Protein AF-A0A416XGL2-F1 (afdb_monomer_lite)

Structure (mmCIF, N/CA/C/O backbone):
data_AF-A0A416XGL2-F1
#
_entry.id   AF-A0A416XGL2-F1
#
loop_
_atom_site.group_PDB
_atom_site.id
_atom_site.type_symbol
_atom_site.label_atom_id
_atom_site.label_alt_id
_atom_site.label_comp_id
_atom_site.label_asym_id
_atom_site.label_entity_id
_atom_site.label_seq_id
_atom_site.pdbx_PDB_ins_code
_atom_site.Cartn_x
_atom_site.Cartn_y
_atom_site.Cartn_z
_atom_site.occupancy
_atom_site.B_iso_or_equiv
_atom_site.auth_seq_id
_atom_site.auth_comp_id
_atom_site.auth_asym_id
_atom_site.auth_atom_id
_atom_site.pdbx_PDB_model_num
ATOM 1 N N . LEU A 1 1 ? -45.096 -33.708 30.175 1.00 44.81 1 LEU A N 1
ATOM 2 C CA . LEU A 1 1 ? -43.712 -34.114 30.503 1.00 44.81 1 LEU A CA 1
ATOM 3 C C . LEU A 1 1 ? -43.032 -32.907 31.126 1.00 44.81 1 LEU A C 1
ATOM 5 O O . LEU A 1 1 ? -42.681 -31.980 30.411 1.00 44.81 1 LEU A O 1
ATOM 9 N N . ARG A 1 2 ? -43.028 -32.848 32.461 1.00 34.88 2 ARG A N 1
ATOM 10 C CA . ARG A 1 2 ? -42.382 -31.783 33.235 1.00 34.88 2 ARG A CA 1
ATOM 11 C C . ARG A 1 2 ? -40.945 -32.229 33.478 1.00 34.88 2 ARG A C 1
ATOM 13 O O . ARG A 1 2 ? -40.750 -33.338 33.965 1.00 34.88 2 ARG A O 1
ATOM 20 N N . PHE A 1 3 ? -39.982 -31.405 33.095 1.00 44.97 3 PHE A N 1
ATOM 21 C CA . PHE A 1 3 ? -38.580 -31.627 33.415 1.00 44.97 3 PHE A CA 1
ATOM 22 C C . PHE A 1 3 ? -38.264 -30.782 34.645 1.00 44.97 3 PHE A C 1
ATOM 24 O O . PHE A 1 3 ? -38.419 -29.564 34.617 1.00 44.97 3 PHE A O 1
ATOM 31 N N . GLU A 1 4 ? -37.926 -31.457 35.740 1.00 47.78 4 GLU A N 1
ATOM 32 C CA . GLU A 1 4 ? -37.431 -30.840 36.964 1.00 47.78 4 GLU A CA 1
ATOM 33 C C . GLU A 1 4 ? -36.019 -30.309 36.706 1.00 47.78 4 GLU A C 1
ATOM 35 O O . GLU A 1 4 ? -35.101 -31.054 36.355 1.00 47.78 4 GLU A O 1
ATOM 40 N N . GLU A 1 5 ? -35.866 -28.999 36.854 1.00 49.22 5 GLU A N 1
ATOM 41 C CA . GLU A 1 5 ? -34.587 -28.307 36.881 1.00 49.22 5 GLU A CA 1
ATOM 42 C C . GLU A 1 5 ? -33.891 -28.656 38.201 1.00 49.22 5 GLU A C 1
ATOM 44 O O . GLU A 1 5 ? -34.216 -28.140 39.268 1.00 49.22 5 GLU A O 1
ATOM 49 N N . GLN A 1 6 ? -32.971 -29.619 38.147 1.00 44.88 6 GLN A N 1
ATOM 50 C CA . GLN A 1 6 ? -32.137 -29.983 39.287 1.00 44.88 6 GLN A CA 1
ATOM 51 C C . GLN A 1 6 ? -30.875 -29.109 39.280 1.00 44.88 6 GLN A C 1
ATOM 53 O O . GLN A 1 6 ? -29.836 -29.482 38.724 1.00 44.88 6 GLN A O 1
ATOM 58 N N . GLU A 1 7 ? -30.965 -27.935 39.908 1.00 42.59 7 GLU A N 1
ATOM 59 C CA . GLU A 1 7 ? -29.794 -27.162 40.326 1.00 42.59 7 GLU A CA 1
ATOM 60 C C . GLU A 1 7 ? -28.939 -28.016 41.274 1.00 42.59 7 GLU A C 1
ATOM 62 O O . GLU A 1 7 ? -29.367 -28.416 42.360 1.00 42.59 7 GLU A O 1
ATOM 67 N N . LYS A 1 8 ? -27.706 -28.324 40.862 1.00 45.31 8 LYS A N 1
ATOM 68 C CA . LYS A 1 8 ? -26.723 -28.970 41.738 1.00 45.31 8 LYS A CA 1
ATOM 69 C C . LYS A 1 8 ? -25.993 -27.899 42.557 1.00 45.31 8 LYS A C 1
ATOM 71 O O . LYS A 1 8 ? -25.493 -26.939 41.970 1.00 45.31 8 LYS A O 1
ATOM 76 N N . PRO A 1 9 ? -25.883 -28.062 43.887 1.00 46.00 9 PRO A N 1
ATOM 77 C CA . PRO A 1 9 ? -25.359 -27.028 44.770 1.00 46.00 9 PRO A CA 1
ATOM 78 C C . PRO A 1 9 ? -23.865 -26.769 44.548 1.00 46.00 9 PRO A C 1
ATOM 80 O O . PRO A 1 9 ? -23.067 -27.691 44.367 1.00 46.00 9 PRO A O 1
ATOM 83 N N . ILE A 1 10 ? -23.494 -25.489 44.630 1.00 46.91 10 ILE A N 1
ATOM 84 C CA . ILE A 1 10 ? -22.117 -24.986 44.662 1.00 46.91 10 ILE A CA 1
ATOM 85 C C . ILE A 1 10 ? -21.430 -25.530 45.927 1.00 46.91 10 ILE A C 1
ATOM 87 O O . ILE A 1 10 ? -21.824 -25.150 47.033 1.00 46.91 10 ILE A O 1
ATOM 91 N N . PRO A 1 11 ? -20.373 -26.360 45.830 1.00 42.41 11 PRO A N 1
ATOM 92 C CA . PRO A 1 11 ? -19.602 -26.725 47.001 1.00 42.41 11 PRO A CA 1
ATOM 93 C C . PRO A 1 11 ? -18.621 -25.591 47.309 1.00 42.41 11 PRO A C 1
ATOM 95 O O . PRO A 1 11 ? -17.520 -25.507 46.761 1.00 42.41 11 PRO A O 1
ATOM 98 N N . GLY A 1 12 ? -19.042 -24.705 48.211 1.00 39.06 12 GLY A N 1
ATOM 99 C CA . GLY A 1 12 ? -18.156 -23.796 48.921 1.00 39.06 12 GLY A CA 1
ATOM 100 C C . GLY A 1 12 ? -17.144 -24.593 49.742 1.00 39.06 12 GLY A C 1
ATOM 101 O O . GLY A 1 12 ? -17.486 -25.263 50.710 1.00 39.06 12 GLY A O 1
ATOM 102 N N . GLY A 1 13 ? -15.878 -24.516 49.351 1.00 36.59 13 GLY A N 1
ATOM 103 C CA . GLY A 1 13 ? -14.772 -25.098 50.094 1.00 36.59 13 GLY A CA 1
ATOM 104 C C . GLY A 1 13 ? -13.463 -24.573 49.538 1.00 36.59 13 GLY A C 1
ATOM 105 O O . GLY A 1 13 ? -12.976 -25.065 48.523 1.00 36.59 13 GLY A O 1
ATOM 106 N N . LYS A 1 14 ? -12.899 -23.551 50.192 1.00 46.19 14 LYS A N 1
ATOM 107 C CA . LYS A 1 14 ? -11.542 -23.052 49.939 1.00 46.19 14 LYS A CA 1
ATOM 108 C C . LYS A 1 14 ? -10.565 -24.227 50.056 1.00 46.19 14 LYS A C 1
ATOM 110 O O . LYS A 1 14 ? -10.165 -24.591 51.158 1.00 46.19 14 LYS A O 1
ATOM 115 N N . LYS A 1 15 ? -10.184 -24.840 48.932 1.00 41.03 15 LYS A N 1
ATOM 116 C CA . LYS A 1 15 ? -9.112 -25.836 48.912 1.00 41.03 15 LYS A CA 1
ATOM 117 C C . LYS A 1 15 ? -7.787 -25.093 48.973 1.00 41.03 15 LYS A C 1
ATOM 119 O O . LYS A 1 15 ? -7.372 -24.447 48.013 1.00 41.03 15 LYS A O 1
ATOM 124 N N . GLY A 1 16 ? -7.183 -25.149 50.158 1.00 40.75 16 GLY A N 1
ATOM 125 C CA . GLY A 1 16 ? -5.837 -24.674 50.424 1.00 40.75 16 GLY A CA 1
ATOM 126 C C . GLY A 1 16 ? -4.852 -25.229 49.400 1.00 40.75 16 GLY A C 1
ATOM 127 O O . GLY A 1 16 ? -4.886 -26.399 49.027 1.00 40.75 16 GLY A O 1
ATOM 128 N N . ASN A 1 17 ? -4.010 -24.326 48.924 1.00 43.91 17 ASN A N 1
ATOM 129 C CA . ASN A 1 17 ? -2.916 -24.546 47.996 1.00 43.91 17 ASN A CA 1
ATOM 130 C C . ASN A 1 17 ? -2.029 -25.729 48.462 1.00 43.91 17 ASN A C 1
ATOM 132 O O . ASN A 1 17 ? -1.489 -25.647 49.565 1.00 43.91 17 ASN A O 1
ATOM 136 N N . PRO A 1 18 ? -1.776 -26.782 47.658 1.00 49.12 18 PRO A N 1
ATOM 137 C CA . PRO A 1 18 ? -0.913 -27.908 48.052 1.00 49.12 18 PRO A CA 1
ATOM 138 C C . PRO A 1 18 ? 0.589 -27.551 48.048 1.00 49.12 18 PRO A C 1
ATOM 140 O O . PRO A 1 18 ? 1.450 -28.417 47.968 1.00 49.12 18 PRO A O 1
ATOM 143 N N . LEU A 1 19 ? 0.911 -26.258 48.111 1.00 49.28 19 LEU A N 1
ATOM 144 C CA . LEU A 1 19 ? 2.264 -25.704 48.099 1.00 49.28 19 LEU A CA 1
ATOM 145 C C . LEU A 1 19 ? 2.610 -24.954 49.391 1.00 49.28 19 LEU A C 1
ATOM 147 O O . LEU A 1 19 ? 3.699 -24.394 49.502 1.00 49.28 19 LEU A O 1
ATOM 151 N N . SER A 1 20 ? 1.725 -24.949 50.391 1.00 48.34 20 SER A N 1
ATOM 152 C CA . SER A 1 20 ? 2.055 -24.422 51.714 1.00 48.34 20 SER A CA 1
ATOM 153 C C . SER A 1 20 ? 2.563 -25.533 52.636 1.00 48.34 20 SER A C 1
ATOM 155 O O . SER A 1 20 ? 1.793 -26.089 53.415 1.00 48.34 20 SER A O 1
ATOM 157 N N . ARG A 1 21 ? 3.893 -25.708 52.582 1.00 42.53 21 ARG A N 1
ATOM 158 C CA . ARG A 1 21 ? 4.823 -26.312 53.565 1.00 42.53 21 ARG A CA 1
ATOM 159 C C . ARG A 1 21 ? 5.258 -27.771 53.308 1.00 42.53 21 ARG A C 1
ATOM 161 O O . ARG A 1 21 ? 4.400 -28.585 52.995 1.00 42.53 21 ARG A O 1
ATOM 168 N N . PRO A 1 22 ? 6.551 -28.121 53.512 1.00 44.06 22 PRO A N 1
ATOM 169 C CA . PRO A 1 22 ? 7.674 -27.293 53.963 1.00 44.06 22 PRO A CA 1
ATOM 170 C C . PRO A 1 22 ? 8.774 -27.135 52.890 1.00 44.06 22 PRO A C 1
ATOM 172 O O . PRO A 1 22 ? 9.274 -28.099 52.323 1.00 44.06 22 PRO A O 1
ATOM 175 N N . ALA A 1 23 ? 9.243 -25.903 52.680 1.00 42.50 23 ALA A N 1
ATOM 176 C CA . ALA A 1 23 ? 10.541 -25.628 52.057 1.00 42.50 23 ALA A CA 1
ATOM 177 C C . ALA A 1 23 ? 11.681 -25.906 53.063 1.00 42.50 23 ALA A C 1
ATOM 179 O O . ALA A 1 23 ? 12.508 -25.041 53.331 1.00 42.50 23 ALA A O 1
ATOM 180 N N . GLN A 1 24 ? 11.665 -27.089 53.685 1.00 43.81 24 GLN A N 1
ATOM 181 C CA . GLN A 1 24 ? 12.541 -27.451 54.806 1.00 43.81 24 GLN A CA 1
ATOM 182 C C . GLN A 1 24 ? 13.276 -28.782 54.574 1.00 43.81 24 GLN A C 1
ATOM 184 O O . GLN A 1 24 ? 13.785 -29.371 55.516 1.00 43.81 24 GLN A O 1
ATOM 189 N N . GLU A 1 25 ? 13.384 -29.226 53.316 1.00 44.56 25 GLU A N 1
ATOM 190 C CA . GLU A 1 25 ? 14.147 -30.432 52.938 1.00 44.56 25 GLU A CA 1
ATOM 191 C C . GLU A 1 25 ? 15.261 -30.196 51.905 1.00 44.56 25 GLU A C 1
ATOM 193 O O . GLU A 1 25 ? 15.991 -31.117 51.563 1.00 44.56 25 GLU A O 1
ATOM 198 N N . ALA A 1 26 ? 15.501 -28.956 51.470 1.00 43.38 26 ALA A N 1
ATOM 199 C CA . ALA A 1 26 ? 16.679 -28.622 50.655 1.00 43.38 26 ALA A CA 1
ATOM 200 C C . ALA A 1 26 ? 17.877 -28.145 51.506 1.00 43.38 26 ALA A C 1
ATOM 202 O O . ALA A 1 26 ? 18.730 -27.405 51.028 1.00 43.38 26 ALA A O 1
ATOM 203 N N . GLY A 1 27 ? 17.918 -28.540 52.784 1.00 40.38 27 GLY A N 1
ATOM 204 C CA . GLY A 1 27 ? 19.004 -28.253 53.731 1.00 40.38 27 GLY A CA 1
ATOM 205 C C . GLY A 1 27 ? 20.025 -29.386 53.876 1.00 40.38 27 GLY A C 1
ATOM 206 O O . GLY A 1 27 ? 20.854 -29.347 54.778 1.00 40.38 27 GLY A O 1
ATOM 207 N N . ILE A 1 28 ? 19.970 -30.409 53.019 1.00 41.78 28 ILE A N 1
ATOM 208 C CA . ILE A 1 28 ? 20.845 -31.582 53.088 1.00 41.78 28 ILE A CA 1
ATOM 209 C C . ILE A 1 28 ? 21.693 -31.621 51.818 1.00 41.78 28 ILE A C 1
ATOM 211 O O . ILE A 1 28 ? 21.319 -32.323 50.891 1.00 41.78 28 ILE A O 1
ATOM 215 N N . PHE A 1 29 ? 22.784 -30.842 51.742 1.00 43.28 29 PHE A N 1
ATOM 216 C CA . PHE A 1 29 ? 24.030 -31.292 51.077 1.00 43.28 29 PHE A CA 1
ATOM 217 C C . PHE A 1 29 ? 25.245 -30.345 51.152 1.00 43.28 29 PHE A C 1
ATOM 219 O O . PHE A 1 29 ? 26.138 -30.450 50.316 1.00 43.28 29 PHE A O 1
ATOM 226 N N . VAL A 1 30 ? 25.362 -29.432 52.122 1.00 44.50 30 VAL A N 1
ATOM 227 C CA . VAL A 1 30 ? 26.622 -28.668 52.251 1.00 44.50 30 VAL A CA 1
ATOM 228 C C . VAL A 1 30 ? 27.068 -28.577 53.702 1.00 44.50 30 VAL A C 1
ATOM 230 O O . VAL A 1 30 ? 27.157 -27.514 54.299 1.00 44.50 30 VAL A O 1
ATOM 233 N N . HIS A 1 31 ? 27.390 -29.735 54.270 1.00 42.47 31 HIS A N 1
ATOM 234 C CA . HIS A 1 31 ? 28.392 -29.805 55.322 1.00 42.47 31 HIS A CA 1
ATOM 235 C C . HIS A 1 31 ? 29.532 -30.683 54.819 1.00 42.47 31 HIS A C 1
ATOM 237 O O . HIS A 1 31 ? 29.407 -31.901 54.785 1.00 42.47 31 HIS A O 1
ATOM 243 N N . ASN A 1 32 ? 30.656 -30.063 54.461 1.00 41.03 32 ASN A N 1
ATOM 244 C CA . ASN A 1 32 ? 31.950 -30.700 54.663 1.00 41.03 32 ASN A CA 1
ATOM 245 C C . ASN A 1 32 ? 33.009 -29.657 55.036 1.00 41.03 32 ASN A C 1
ATOM 247 O O . ASN A 1 32 ? 33.542 -28.936 54.206 1.00 41.03 32 ASN A O 1
ATOM 251 N N . LYS A 1 33 ? 33.164 -29.576 56.359 1.00 42.66 33 LYS A N 1
ATOM 252 C CA . LYS A 1 33 ? 34.327 -29.304 57.211 1.00 42.66 33 LYS A CA 1
ATOM 253 C C . LYS A 1 33 ? 35.540 -28.505 56.700 1.00 42.66 33 LYS A C 1
ATOM 255 O O . LYS A 1 33 ? 36.092 -28.700 55.628 1.00 42.66 33 LYS A O 1
ATOM 260 N N . ILE A 1 34 ? 35.984 -27.690 57.651 1.00 44.50 34 ILE A N 1
ATOM 261 C CA . ILE A 1 34 ? 37.114 -26.767 57.716 1.00 44.50 34 ILE A CA 1
ATOM 262 C C . ILE A 1 34 ? 38.455 -27.517 57.909 1.00 44.50 34 ILE A C 1
ATOM 264 O O . ILE A 1 34 ? 38.510 -28.490 58.659 1.00 44.50 34 ILE A O 1
ATOM 268 N N . HIS A 1 35 ? 39.515 -26.927 57.336 1.00 43.16 35 HIS A N 1
ATOM 269 C CA . HIS A 1 35 ? 40.917 -26.847 57.802 1.00 43.16 35 HIS A CA 1
ATOM 270 C C . HIS A 1 35 ? 41.954 -27.897 57.350 1.00 43.16 35 HIS A C 1
ATOM 272 O O . HIS A 1 35 ? 42.015 -28.987 57.905 1.00 43.16 35 HIS A O 1
ATOM 278 N N . SER A 1 36 ? 42.906 -27.467 56.504 1.00 38.00 36 SER A N 1
ATOM 279 C CA . SER A 1 36 ? 44.347 -27.511 56.835 1.00 38.00 36 SER A CA 1
ATOM 280 C C . SER A 1 36 ? 45.218 -26.706 55.847 1.00 38.00 36 SER A C 1
ATOM 282 O O . SER A 1 36 ? 45.451 -27.143 54.728 1.00 38.00 36 SER A O 1
ATOM 284 N N . VAL A 1 37 ? 45.661 -25.534 56.320 1.00 45.19 37 VAL A N 1
ATOM 285 C CA . VAL A 1 37 ? 47.008 -24.918 56.245 1.00 45.19 37 VAL A CA 1
ATOM 286 C C . VAL A 1 37 ? 47.765 -24.837 54.896 1.00 45.19 37 VAL A C 1
ATOM 288 O O . VAL A 1 37 ? 48.116 -25.839 54.289 1.00 45.19 37 VAL A O 1
ATOM 291 N N . GLU A 1 38 ? 48.102 -23.585 54.546 1.00 48.50 38 GLU A N 1
ATOM 292 C CA . GLU A 1 38 ? 49.207 -23.102 53.689 1.00 48.50 38 GLU A CA 1
ATOM 293 C C . GLU A 1 38 ? 49.318 -23.597 52.236 1.00 48.50 38 GLU A C 1
ATOM 295 O O . GLU A 1 38 ? 50.062 -24.522 51.917 1.00 48.50 38 GLU A O 1
ATOM 300 N N . LYS A 1 39 ? 48.706 -22.834 51.318 1.00 41.00 39 LYS A N 1
ATOM 301 C CA . LYS A 1 39 ? 49.415 -22.040 50.289 1.00 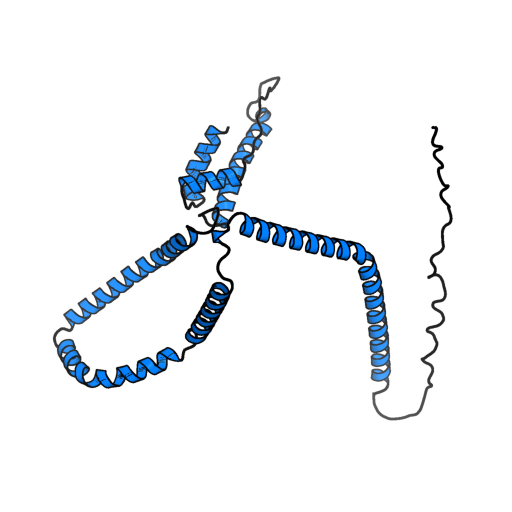41.00 39 LYS A CA 1
ATOM 302 C C . LYS A 1 39 ? 48.420 -21.266 49.413 1.00 41.00 39 LYS A C 1
ATOM 304 O O . LYS A 1 39 ? 47.455 -21.830 48.915 1.00 41.00 39 LYS A O 1
ATOM 309 N N . ASP A 1 40 ? 48.690 -19.970 49.280 1.00 45.34 40 ASP A N 1
ATOM 310 C CA . ASP A 1 40 ? 48.235 -19.008 48.269 1.00 45.34 40 ASP A CA 1
ATOM 311 C C . ASP A 1 40 ? 46.783 -19.064 47.742 1.00 45.34 40 ASP A C 1
ATOM 313 O O . ASP A 1 40 ? 46.385 -19.889 46.923 1.00 45.34 40 ASP A O 1
ATOM 317 N N . ASN A 1 41 ? 46.017 -18.059 48.179 1.00 53.38 41 ASN A N 1
ATOM 318 C CA . ASN A 1 41 ? 45.017 -17.290 47.423 1.00 53.38 41 ASN A CA 1
ATOM 319 C C . ASN A 1 41 ? 44.017 -18.036 46.506 1.00 53.38 41 ASN A C 1
ATOM 321 O O . ASN A 1 41 ? 43.629 -17.520 45.464 1.00 53.38 41 ASN A O 1
ATOM 325 N N . SER A 1 42 ? 43.561 -19.231 46.890 1.00 54.72 42 SER A N 1
ATOM 326 C CA . SER A 1 42 ? 42.549 -20.004 46.138 1.00 54.72 42 SER A CA 1
ATOM 327 C C . SER A 1 42 ? 41.240 -20.245 46.910 1.00 54.72 42 SER A C 1
ATOM 329 O O . SER A 1 42 ? 40.215 -20.578 46.314 1.00 54.72 42 SER A O 1
ATOM 331 N N . GLY A 1 43 ? 41.222 -20.009 48.229 1.00 50.19 43 GLY A N 1
ATOM 332 C CA . GLY A 1 43 ? 40.033 -20.191 49.077 1.00 50.19 43 GLY A CA 1
ATOM 333 C C . GLY A 1 43 ? 38.949 -19.118 48.902 1.00 50.19 43 GLY A C 1
ATOM 334 O O . GLY A 1 43 ? 37.764 -19.422 49.017 1.00 50.19 43 GLY A O 1
ATOM 335 N N . VAL A 1 44 ? 39.332 -17.881 48.567 1.00 51.19 44 VAL A N 1
ATOM 336 C CA . VAL A 1 44 ? 38.381 -16.767 48.375 1.00 51.19 44 VAL A CA 1
ATOM 337 C C . VAL A 1 44 ? 37.689 -16.848 47.006 1.00 51.19 44 VAL A C 1
ATOM 339 O O . VAL A 1 44 ? 36.498 -16.564 46.901 1.00 51.19 44 VAL A O 1
ATOM 342 N N . GLU A 1 45 ? 38.371 -17.359 45.975 1.00 51.31 45 GLU A N 1
ATOM 343 C CA . GLU A 1 45 ? 37.740 -17.660 44.680 1.00 51.31 45 GLU A CA 1
ATOM 344 C C . GLU A 1 45 ? 36.818 -18.892 44.731 1.00 51.31 45 GLU A C 1
ATOM 346 O O . GLU A 1 45 ? 35.820 -18.945 44.008 1.00 51.31 45 GLU A O 1
ATOM 351 N N . GLY A 1 46 ? 37.116 -19.880 45.587 1.00 54.19 46 GLY A N 1
ATOM 352 C CA . GLY A 1 46 ? 36.299 -21.089 45.748 1.00 54.19 46 GLY A CA 1
ATOM 353 C C . GLY A 1 46 ? 34.931 -20.827 46.391 1.00 54.19 46 GLY A C 1
ATOM 354 O O . GLY A 1 46 ? 33.924 -21.402 45.964 1.00 54.19 46 GLY A O 1
ATOM 355 N N . ALA A 1 47 ? 34.867 -19.915 47.366 1.00 57.31 47 ALA A N 1
ATOM 356 C CA . ALA A 1 47 ? 33.610 -19.482 47.979 1.00 57.31 47 ALA A CA 1
ATOM 357 C C . ALA A 1 47 ? 32.739 -18.682 46.989 1.00 57.31 47 ALA A C 1
ATOM 359 O O . ALA A 1 47 ? 31.557 -18.972 46.827 1.00 57.31 47 ALA A O 1
ATOM 360 N N . HIS A 1 48 ? 33.338 -17.760 46.228 1.00 54.16 48 HIS A N 1
ATOM 361 C CA . HIS A 1 48 ? 32.608 -16.959 45.238 1.00 54.16 48 HIS A CA 1
ATOM 362 C C . HIS A 1 48 ? 32.078 -17.792 44.056 1.00 54.16 48 HIS A C 1
ATOM 364 O O . HIS A 1 48 ? 30.937 -17.615 43.633 1.00 54.16 48 HIS A O 1
ATOM 370 N N . LYS A 1 49 ? 32.864 -18.746 43.530 1.00 60.28 49 LYS A N 1
ATOM 371 C CA . LYS A 1 49 ? 32.406 -19.633 42.440 1.00 60.28 49 LYS A CA 1
ATOM 372 C C . LYS A 1 49 ? 31.292 -20.581 42.874 1.00 60.28 49 LYS A C 1
ATOM 374 O O . LYS A 1 49 ? 30.427 -20.905 42.060 1.00 60.28 49 LYS A O 1
ATOM 379 N N . SER A 1 50 ? 31.309 -21.046 44.124 1.00 59.12 50 SER A N 1
ATOM 380 C CA . SER A 1 50 ? 30.257 -21.927 44.642 1.00 59.12 50 SER A CA 1
ATOM 381 C C . SER A 1 50 ? 28.950 -21.171 44.896 1.00 59.12 50 SER A C 1
ATOM 383 O O . SER A 1 50 ? 27.891 -21.684 44.531 1.00 59.12 50 SER A O 1
ATOM 385 N N . GLU A 1 51 ? 29.009 -19.927 45.380 1.00 60.56 51 GLU A N 1
ATOM 386 C CA . GLU A 1 51 ? 27.837 -19.042 45.443 1.00 60.56 51 GLU A CA 1
ATOM 387 C C . GLU A 1 51 ? 27.286 -18.692 44.055 1.00 60.56 51 GLU A C 1
ATOM 389 O O . GLU A 1 51 ? 26.082 -18.815 43.827 1.00 60.56 51 GLU A O 1
ATOM 394 N N . GLU A 1 52 ? 28.140 -18.330 43.090 1.00 64.25 52 GLU A N 1
ATOM 395 C CA . GLU A 1 52 ? 27.686 -17.975 41.737 1.00 64.25 52 GLU A CA 1
ATOM 396 C C . GLU A 1 52 ? 27.033 -19.170 41.019 1.00 64.25 52 GLU A C 1
ATOM 398 O O . GLU A 1 52 ? 26.027 -19.017 40.316 1.00 64.25 52 GLU A O 1
ATOM 403 N N . LEU A 1 53 ? 27.561 -20.385 41.211 1.00 67.62 53 LEU A N 1
ATOM 404 C CA . LEU A 1 53 ? 26.970 -21.610 40.665 1.00 67.62 53 LEU A CA 1
ATOM 405 C C . LEU A 1 53 ? 25.644 -21.968 41.341 1.00 67.62 53 LEU A C 1
ATOM 407 O O . LEU A 1 53 ? 24.702 -22.353 40.643 1.00 67.62 53 LEU A O 1
ATOM 411 N N . ALA A 1 54 ? 25.539 -21.804 42.661 1.00 72.12 54 ALA A N 1
ATOM 412 C CA . ALA A 1 54 ? 24.289 -22.016 43.386 1.00 72.12 54 ALA A CA 1
ATOM 413 C C . ALA A 1 54 ? 23.214 -21.012 42.938 1.00 72.12 54 ALA A C 1
ATOM 415 O O . ALA A 1 54 ? 22.076 -21.395 42.653 1.00 72.12 54 ALA A O 1
ATOM 416 N N . GLU A 1 55 ? 23.585 -19.741 42.774 1.00 69.56 55 GLU A N 1
ATOM 417 C CA . GLU A 1 55 ? 22.671 -18.694 42.333 1.00 69.56 55 GLU A CA 1
ATOM 418 C C . GLU A 1 55 ? 22.247 -18.885 40.866 1.00 69.56 55 GLU A C 1
ATOM 420 O O . GLU A 1 55 ? 21.060 -18.775 40.537 1.00 69.56 55 GLU A O 1
ATOM 425 N N . ARG A 1 56 ? 23.177 -19.252 39.970 1.00 70.81 56 ARG A N 1
ATOM 426 C CA . ARG A 1 56 ? 22.853 -19.615 38.578 1.00 70.81 56 ARG A CA 1
ATOM 427 C C . ARG A 1 56 ? 21.959 -20.847 38.507 1.00 70.81 56 ARG A C 1
ATOM 429 O O . ARG A 1 56 ? 21.000 -20.838 37.731 1.00 70.81 56 ARG A O 1
ATOM 436 N N . GLY A 1 57 ? 22.225 -21.869 39.319 1.00 74.75 57 GLY A N 1
ATOM 437 C CA . GLY A 1 57 ? 21.406 -23.076 39.418 1.00 74.75 57 GLY A CA 1
ATOM 438 C C . GLY A 1 57 ? 19.980 -22.764 39.874 1.00 74.75 57 GLY A C 1
ATOM 439 O O . GLY A 1 57 ? 19.014 -23.164 39.218 1.00 74.75 57 GLY A O 1
ATOM 440 N N . ALA A 1 58 ? 19.836 -21.957 40.926 1.00 75.69 58 ALA A N 1
ATOM 441 C CA . ALA A 1 58 ? 18.542 -21.534 41.455 1.00 75.69 58 ALA A CA 1
ATOM 442 C C . ALA A 1 58 ? 17.765 -20.648 40.465 1.00 75.69 58 ALA A C 1
ATOM 444 O O . ALA A 1 58 ? 16.588 -20.903 40.187 1.00 75.69 58 ALA A O 1
ATOM 445 N N . LYS A 1 59 ? 18.420 -19.648 39.852 1.00 74.00 59 LYS A N 1
ATOM 446 C CA . LYS A 1 59 ? 17.811 -18.785 38.821 1.00 74.00 59 LYS A CA 1
ATOM 447 C C . LYS A 1 59 ? 17.383 -19.592 37.594 1.00 74.00 59 LYS A C 1
ATOM 449 O O . LYS A 1 59 ? 16.310 -19.341 37.040 1.00 74.00 59 LYS A O 1
ATOM 454 N N . TYR A 1 60 ? 18.183 -20.568 37.165 1.00 77.88 60 TYR A N 1
ATOM 455 C CA . TYR A 1 60 ? 17.841 -21.450 36.049 1.00 77.88 60 TYR A CA 1
ATOM 456 C C . TYR A 1 60 ? 16.649 -22.357 36.383 1.00 77.88 60 TYR A C 1
ATOM 458 O O . TYR A 1 60 ? 15.704 -22.437 35.591 1.00 77.88 60 TYR A O 1
ATOM 466 N N . GLY A 1 61 ? 16.639 -22.960 37.575 1.00 79.69 61 GLY A N 1
ATOM 467 C CA . GLY A 1 61 ? 15.524 -23.768 38.072 1.00 79.69 61 GLY A CA 1
ATOM 468 C C . GLY A 1 61 ? 14.216 -22.976 38.128 1.00 79.69 61 GLY A C 1
ATOM 469 O O . GLY A 1 61 ? 13.212 -23.391 37.545 1.00 79.69 61 GLY A O 1
ATOM 470 N N . ALA A 1 62 ? 14.244 -21.776 38.713 1.00 79.88 62 ALA A N 1
ATOM 471 C CA . ALA A 1 62 ? 13.085 -20.886 38.785 1.00 79.88 62 ALA A CA 1
ATOM 472 C C . ALA A 1 62 ? 12.575 -20.465 37.392 1.00 79.88 62 ALA A C 1
ATOM 474 O O . ALA A 1 62 ? 11.365 -20.454 37.139 1.00 79.88 62 ALA A O 1
ATOM 475 N N . ARG A 1 63 ? 13.484 -20.167 36.449 1.00 81.56 63 ARG A N 1
ATOM 476 C CA . ARG A 1 63 ? 13.127 -19.851 35.053 1.00 81.56 63 ARG A CA 1
ATOM 477 C C . ARG A 1 63 ? 12.455 -21.035 34.358 1.00 81.56 63 ARG A C 1
ATOM 479 O O . ARG A 1 63 ? 11.430 -20.835 33.706 1.00 81.56 63 ARG A O 1
ATOM 486 N N . LYS A 1 64 ? 12.978 -22.255 34.519 1.00 82.62 64 LYS A N 1
ATOM 487 C CA . LYS A 1 64 ? 12.395 -23.473 33.929 1.00 82.62 64 LYS A CA 1
ATOM 488 C C . LYS A 1 64 ? 11.020 -23.797 34.504 1.00 82.62 64 LYS A C 1
ATOM 490 O O . LYS A 1 64 ? 10.114 -24.108 33.734 1.00 82.62 64 LYS A O 1
ATOM 495 N N . LEU A 1 65 ? 10.826 -23.630 35.811 1.00 79.00 65 LEU A N 1
ATOM 496 C CA . LEU A 1 65 ? 9.525 -23.837 36.455 1.00 79.00 65 LEU A CA 1
ATOM 497 C C . LEU A 1 65 ? 8.481 -22.825 35.957 1.00 79.00 65 LEU A C 1
ATOM 499 O O . LEU A 1 65 ? 7.381 -23.203 35.551 1.00 79.00 65 LEU A O 1
ATOM 503 N N . LYS A 1 66 ? 8.847 -21.537 35.890 1.00 78.94 66 LYS A N 1
ATOM 504 C CA . LYS A 1 66 ? 7.971 -20.474 35.366 1.00 78.94 66 LYS A CA 1
ATOM 505 C C . LYS A 1 66 ? 7.655 -20.677 33.881 1.00 78.94 66 LYS A C 1
ATOM 507 O O . LYS A 1 66 ? 6.531 -20.414 33.451 1.00 78.94 66 LYS A O 1
ATOM 512 N N . GLN A 1 67 ? 8.617 -21.174 33.101 1.00 80.81 67 GLN A N 1
ATOM 513 C CA . GLN A 1 67 ? 8.425 -21.532 31.695 1.00 80.81 67 GLN A CA 1
ATOM 514 C C . GLN A 1 67 ? 7.494 -22.744 31.534 1.00 80.81 67 GLN A C 1
ATOM 516 O O . GLN A 1 67 ? 6.635 -22.714 30.657 1.00 80.81 67 GLN A O 1
ATOM 521 N N . GLY A 1 68 ? 7.609 -23.765 32.390 1.00 80.81 68 GLY A N 1
ATOM 522 C CA . GLY A 1 68 ? 6.705 -24.920 32.426 1.00 80.81 68 GLY A CA 1
ATOM 523 C C . GLY A 1 68 ? 5.270 -24.543 32.806 1.00 80.81 68 GLY A C 1
ATOM 524 O O . GLY A 1 68 ? 4.316 -24.964 32.158 1.00 80.81 68 GLY A O 1
ATOM 525 N N . TYR A 1 69 ? 5.101 -23.662 33.794 1.00 78.06 69 TYR A N 1
ATOM 526 C CA . TYR A 1 69 ? 3.782 -23.152 34.177 1.00 78.06 69 TYR A CA 1
ATOM 527 C C . TYR A 1 69 ? 3.141 -22.307 33.062 1.00 78.06 69 TYR A C 1
ATOM 529 O O . TYR A 1 69 ? 1.972 -22.494 32.718 1.00 78.06 69 TYR A O 1
ATOM 537 N N . ARG A 1 70 ? 3.917 -21.410 32.435 1.00 80.19 70 ARG A N 1
ATOM 538 C CA . ARG A 1 70 ? 3.457 -20.619 31.280 1.00 80.19 70 ARG A CA 1
ATOM 539 C C . ARG A 1 70 ? 3.136 -21.496 30.072 1.00 80.19 70 ARG A C 1
ATOM 541 O O . ARG A 1 70 ? 2.130 -21.261 29.413 1.00 80.19 70 ARG A O 1
ATOM 548 N N . SER A 1 71 ? 3.948 -22.514 29.786 1.00 74.62 71 SER A N 1
ATOM 549 C CA . SER A 1 71 ? 3.692 -23.422 28.665 1.00 74.62 71 SER A CA 1
ATOM 550 C C . SER A 1 71 ? 2.420 -24.240 28.881 1.00 74.62 71 SER A C 1
ATOM 552 O O . SER A 1 71 ? 1.687 -24.453 27.919 1.00 74.62 71 SER A O 1
ATOM 554 N N . HIS A 1 72 ? 2.110 -24.615 30.128 1.00 76.12 72 HIS A N 1
ATOM 555 C CA . HIS A 1 72 ? 0.861 -25.290 30.472 1.00 76.12 72 HIS A CA 1
ATOM 556 C C . HIS A 1 72 ? -0.363 -24.384 30.291 1.00 76.12 72 HIS A C 1
ATOM 558 O O . HIS A 1 72 ? -1.368 -24.830 29.742 1.00 76.12 72 HIS A O 1
ATOM 564 N N . LYS A 1 73 ? -0.279 -23.107 30.692 1.00 78.69 73 LYS A N 1
ATOM 565 C CA . LYS A 1 73 ? -1.359 -22.126 30.468 1.00 78.69 73 LYS A CA 1
ATOM 566 C C . LYS A 1 73 ? -1.614 -21.830 28.990 1.00 78.69 73 LYS A C 1
ATOM 568 O O . LYS A 1 73 ? -2.739 -21.529 28.617 1.00 78.69 73 LYS A O 1
ATOM 573 N N . LEU A 1 74 ? -0.584 -21.929 28.151 1.00 81.75 74 LEU A N 1
ATOM 574 C CA . LEU A 1 74 ? -0.673 -21.664 26.712 1.00 81.75 74 LEU A CA 1
ATOM 575 C C . LEU A 1 74 ? -1.051 -22.899 25.875 1.00 81.75 74 LEU A C 1
ATOM 577 O O . LEU A 1 74 ? -1.148 -22.786 24.655 1.00 81.75 74 LEU A O 1
ATOM 581 N N . LYS A 1 75 ? -1.266 -24.071 26.492 1.00 83.00 75 LYS A N 1
ATOM 582 C CA . LYS A 1 75 ? -1.740 -25.283 25.798 1.00 83.00 75 LYS A CA 1
ATOM 583 C C . LYS A 1 75 ? -3.031 -25.064 24.990 1.00 83.00 75 LYS A C 1
ATOM 585 O O . LYS A 1 75 ? -2.971 -25.335 23.792 1.00 83.00 75 LYS A O 1
ATOM 590 N N . PRO A 1 76 ? -4.128 -24.517 25.557 1.00 84.06 76 PRO A N 1
ATOM 591 C CA . PRO A 1 76 ? -5.373 -24.345 24.803 1.00 84.06 76 PRO A CA 1
ATOM 592 C C . PRO A 1 76 ? -5.196 -23.411 23.599 1.00 84.06 76 PRO A C 1
ATOM 594 O O . PRO A 1 76 ? -5.636 -23.730 22.502 1.00 84.06 76 PRO A O 1
ATOM 597 N N . TYR A 1 77 ? -4.446 -22.315 23.751 1.00 82.12 77 TYR A N 1
ATOM 598 C CA . TYR A 1 77 ? -4.145 -21.396 22.645 1.00 82.12 77 TYR A CA 1
ATOM 599 C C . TYR A 1 77 ? -3.303 -22.044 21.539 1.00 82.12 77 TYR A C 1
ATOM 601 O O . TYR A 1 77 ? -3.490 -21.761 20.361 1.00 82.12 77 TYR A O 1
ATOM 609 N N . ARG A 1 78 ? -2.375 -22.941 21.894 1.00 85.94 78 ARG A N 1
ATOM 610 C CA . ARG A 1 78 ? -1.583 -23.691 20.907 1.00 85.94 78 ARG A CA 1
ATOM 611 C C . ARG A 1 78 ? -2.410 -24.740 20.179 1.00 85.94 78 ARG A C 1
ATOM 613 O O . ARG A 1 78 ? -2.136 -25.002 19.014 1.00 85.94 78 ARG A O 1
ATOM 620 N N . GLU A 1 79 ? -3.363 -25.366 20.858 1.00 89.38 79 GLU A N 1
ATOM 621 C CA . GLU A 1 79 ? -4.297 -26.310 20.244 1.00 89.38 79 GLU A CA 1
ATOM 622 C C . GLU A 1 79 ? -5.257 -25.587 19.299 1.00 89.38 79 GLU A C 1
ATOM 624 O O . GLU A 1 79 ? -5.393 -26.023 18.158 1.00 89.38 79 GLU A O 1
ATOM 629 N N . ALA A 1 80 ? -5.790 -24.430 19.703 1.00 88.25 80 ALA A N 1
ATOM 630 C CA . ALA A 1 80 ? -6.581 -23.554 18.840 1.00 88.25 80 ALA A CA 1
ATOM 631 C C . ALA A 1 80 ? -5.784 -23.106 17.604 1.00 88.25 80 ALA A C 1
ATOM 633 O O . ALA A 1 80 ? -6.207 -23.364 16.486 1.00 88.25 80 ALA A O 1
ATOM 634 N N . ALA A 1 81 ? -4.565 -22.584 17.775 1.00 89.06 81 ALA A N 1
ATOM 635 C CA . ALA A 1 81 ? -3.715 -22.186 16.648 1.00 89.06 81 ALA A CA 1
ATOM 636 C C . ALA A 1 81 ? -3.345 -23.366 15.724 1.00 89.06 81 ALA A C 1
ATOM 638 O O . ALA A 1 81 ? -3.199 -23.207 14.510 1.00 89.06 81 ALA A O 1
ATOM 639 N N . LYS A 1 82 ? -3.181 -24.579 16.272 1.00 92.69 82 LYS A N 1
ATOM 640 C CA . LYS A 1 82 ? -2.985 -25.793 15.462 1.00 92.69 82 LYS A CA 1
ATOM 641 C C . LYS A 1 82 ? -4.248 -26.153 14.684 1.00 92.69 82 LYS A C 1
ATOM 643 O O . LYS A 1 82 ? -4.122 -26.532 13.521 1.00 92.69 82 LYS A O 1
ATOM 648 N N . ALA A 1 83 ? -5.420 -26.043 15.303 1.00 91.81 83 ALA A N 1
ATOM 649 C CA . ALA A 1 83 ? -6.706 -26.294 14.666 1.00 91.81 83 ALA A CA 1
ATOM 650 C C . ALA A 1 83 ? -6.991 -25.262 13.567 1.00 91.81 83 ALA A C 1
ATOM 652 O O . ALA A 1 83 ? -7.331 -25.651 12.457 1.00 91.81 83 ALA A O 1
ATOM 653 N N . GLU A 1 84 ? -6.734 -23.978 13.815 1.00 89.06 84 GLU A N 1
ATOM 654 C CA . GLU A 1 84 ? -6.817 -22.909 12.815 1.00 89.06 84 GLU A CA 1
ATOM 655 C C . GLU A 1 84 ? -5.868 -23.164 11.649 1.00 89.06 84 GLU A C 1
ATOM 657 O O . GLU A 1 84 ? -6.272 -23.108 10.493 1.00 89.06 84 GLU A O 1
ATOM 662 N N . LYS A 1 85 ? -4.613 -23.534 11.924 1.00 94.25 85 LYS A N 1
ATOM 663 C CA . LYS A 1 85 ? -3.655 -23.882 10.869 1.00 94.25 85 LYS A CA 1
ATOM 664 C C . LYS A 1 85 ? -4.100 -25.111 10.072 1.00 94.25 85 LYS A C 1
ATOM 666 O O . LYS A 1 85 ? -3.883 -25.164 8.860 1.00 94.25 85 LYS A O 1
ATOM 671 N N . ALA A 1 86 ? -4.699 -26.101 10.732 1.00 95.12 86 ALA A N 1
ATOM 672 C CA . ALA A 1 86 ? -5.250 -27.280 10.073 1.00 95.12 86 ALA A CA 1
ATOM 673 C C . ALA A 1 86 ? -6.467 -26.920 9.207 1.00 95.12 86 ALA A C 1
ATOM 675 O O . ALA A 1 86 ? -6.524 -27.350 8.058 1.00 95.12 86 ALA A O 1
ATOM 676 N N . ALA A 1 87 ? -7.373 -26.082 9.711 1.00 93.25 87 ALA A N 1
ATOM 677 C CA . ALA A 1 87 ? -8.538 -25.581 8.989 1.00 93.25 87 ALA A CA 1
ATOM 678 C C . ALA A 1 87 ? -8.127 -24.715 7.792 1.00 93.25 87 ALA A C 1
ATOM 680 O O . ALA A 1 87 ? -8.616 -24.923 6.686 1.00 93.25 87 ALA A O 1
ATOM 681 N N . PHE A 1 88 ? -7.156 -23.820 7.971 1.00 93.75 88 PHE A N 1
ATOM 682 C CA . PHE A 1 88 ? -6.584 -23.017 6.896 1.00 93.75 88 PHE A CA 1
ATOM 683 C C . PHE A 1 88 ? -5.973 -23.906 5.810 1.00 93.75 88 PHE A C 1
ATOM 685 O O . PHE A 1 88 ? -6.287 -23.756 4.633 1.00 93.75 88 PHE A O 1
ATOM 692 N N . LYS A 1 89 ? -5.158 -24.898 6.193 1.00 96.00 89 LYS A N 1
ATOM 693 C CA . LYS A 1 89 ? -4.582 -25.860 5.245 1.00 96.00 89 LYS A CA 1
ATOM 694 C C . LYS A 1 89 ? -5.663 -26.667 4.519 1.00 96.00 89 LYS A C 1
ATOM 696 O O . LYS A 1 89 ? -5.529 -26.912 3.322 1.00 96.00 89 LYS A O 1
ATOM 701 N N . ALA A 1 90 ? -6.716 -27.077 5.224 1.00 93.56 90 ALA A N 1
ATOM 702 C CA . ALA A 1 90 ? -7.844 -27.786 4.634 1.00 93.56 90 ALA A CA 1
ATOM 703 C C . ALA A 1 90 ? -8.602 -26.902 3.633 1.00 93.56 90 ALA A C 1
ATOM 705 O O . ALA A 1 90 ? -8.893 -27.363 2.535 1.00 93.56 90 ALA A O 1
ATOM 706 N N . ASN A 1 91 ? -8.836 -25.629 3.962 1.00 93.06 91 ASN A N 1
ATOM 707 C CA . ASN A 1 91 ? -9.503 -24.672 3.082 1.00 93.06 91 ASN A CA 1
ATOM 708 C C . ASN A 1 91 ? -8.671 -24.391 1.821 1.00 93.06 91 ASN A C 1
ATOM 710 O O . ASN A 1 91 ? -9.187 -24.464 0.712 1.00 93.06 91 ASN A O 1
ATOM 714 N N . VAL A 1 92 ? -7.359 -24.179 1.968 1.00 92.81 92 VAL A N 1
ATOM 715 C CA . VAL A 1 92 ? -6.447 -24.003 0.825 1.00 92.81 92 VAL A CA 1
ATOM 716 C C . VAL A 1 92 ? -6.448 -25.238 -0.078 1.00 92.81 92 VAL A C 1
ATOM 718 O O . VAL A 1 92 ? -6.564 -25.107 -1.294 1.00 92.81 92 VAL A O 1
ATOM 721 N N . ASN A 1 93 ? -6.365 -26.443 0.494 1.00 92.00 93 ASN A N 1
ATOM 722 C CA . ASN A 1 93 ? -6.440 -27.680 -0.286 1.00 92.00 93 ASN A CA 1
ATOM 723 C C . ASN A 1 93 ? -7.799 -27.839 -0.979 1.00 92.00 93 ASN A C 1
ATOM 725 O O . ASN A 1 93 ? -7.846 -28.245 -2.137 1.00 92.00 93 ASN A O 1
ATOM 729 N N . PHE A 1 94 ? -8.897 -27.515 -0.296 1.00 92.56 94 PHE A N 1
ATOM 730 C CA . PHE A 1 94 ? -10.239 -27.571 -0.866 1.00 92.56 94 PHE A CA 1
ATOM 731 C C . PHE A 1 94 ? -10.380 -26.610 -2.048 1.00 92.56 94 PHE A C 1
ATOM 733 O O . PHE A 1 94 ? -10.808 -27.028 -3.119 1.00 92.56 94 PHE A O 1
ATOM 740 N N . GLN A 1 95 ? -9.951 -25.356 -1.896 1.00 90.62 95 GLN A N 1
ATOM 741 C CA . GLN A 1 95 ? -9.959 -24.377 -2.984 1.00 90.62 95 GLN A CA 1
ATOM 742 C C . GLN A 1 95 ? -9.055 -24.808 -4.142 1.00 90.62 95 GLN A C 1
ATOM 744 O O . GLN A 1 95 ? -9.444 -24.700 -5.302 1.00 90.62 95 GLN A O 1
ATOM 749 N N . TYR A 1 96 ? -7.877 -25.362 -3.853 1.00 86.88 96 TYR A N 1
ATOM 750 C CA . TYR A 1 96 ? -6.991 -25.918 -4.875 1.00 86.88 96 TYR A CA 1
ATOM 751 C C . TYR A 1 96 ? -7.654 -27.055 -5.665 1.00 86.88 96 TYR A C 1
ATOM 753 O O . TYR A 1 96 ? -7.630 -27.061 -6.892 1.00 86.88 96 TYR A O 1
ATOM 761 N N . HIS A 1 97 ? -8.303 -28.003 -4.990 1.00 85.94 97 HIS A N 1
ATOM 762 C CA . HIS A 1 97 ? -9.011 -29.083 -5.675 1.00 85.94 97 HIS A CA 1
ATOM 763 C C . HIS A 1 97 ? -10.259 -28.596 -6.416 1.00 85.94 97 HIS A C 1
ATOM 765 O O . HIS A 1 97 ? -10.508 -29.058 -7.526 1.00 85.94 97 HIS A O 1
ATOM 771 N N . LYS A 1 98 ? -10.997 -27.632 -5.856 1.00 90.19 98 LYS A N 1
ATOM 772 C CA . LYS A 1 98 ? -12.144 -26.996 -6.511 1.00 90.19 98 LYS A CA 1
ATOM 773 C C . LYS A 1 98 ? -11.721 -26.283 -7.796 1.00 90.19 98 LYS A C 1
ATOM 775 O O . LYS A 1 98 ? -12.271 -26.551 -8.851 1.00 90.19 98 LYS A O 1
ATOM 780 N N . THR A 1 99 ? -10.678 -25.459 -7.741 1.00 84.81 99 THR A N 1
ATOM 781 C CA . THR A 1 99 ? -10.140 -24.769 -8.927 1.00 84.81 99 THR A CA 1
ATOM 782 C C . THR A 1 99 ? -9.628 -25.730 -9.998 1.00 84.81 99 THR A C 1
ATOM 784 O O . THR A 1 99 ? -9.838 -25.466 -11.180 1.00 84.81 99 THR A O 1
ATOM 787 N N . LEU A 1 100 ? -9.003 -26.851 -9.613 1.00 81.81 100 LEU A N 1
ATOM 788 C CA . LEU A 1 100 ? -8.612 -27.908 -10.552 1.00 81.81 100 LEU A CA 1
ATOM 789 C C . LEU A 1 100 ? -9.815 -28.620 -11.182 1.00 81.81 100 LEU A C 1
ATOM 791 O O . LEU A 1 100 ? -9.752 -28.977 -12.355 1.00 81.81 100 LEU A O 1
ATOM 795 N N . HIS A 1 101 ? -10.882 -28.836 -10.411 1.00 80.81 101 HIS A N 1
ATOM 796 C CA . HIS A 1 101 ? -12.122 -29.438 -10.895 1.00 80.81 101 HIS A CA 1
ATOM 797 C C . HIS A 1 101 ? -12.852 -28.506 -11.871 1.00 80.81 101 HIS A C 1
ATOM 799 O O . HIS A 1 101 ? -13.228 -28.924 -12.963 1.00 80.81 101 HIS A O 1
ATOM 805 N N . ASP A 1 102 ? -12.985 -27.230 -11.506 1.00 83.25 102 ASP A N 1
ATOM 806 C CA . ASP A 1 102 ? -13.696 -26.220 -12.293 1.00 83.25 102 ASP A CA 1
ATOM 807 C C . ASP A 1 102 ? -12.914 -25.822 -13.561 1.00 83.25 102 ASP A C 1
ATOM 809 O O . ASP A 1 102 ? -13.498 -25.364 -14.540 1.00 83.25 102 ASP A O 1
ATOM 813 N N . ASN A 1 103 ? -11.591 -26.040 -13.582 1.00 73.44 103 ASN A N 1
ATOM 814 C CA . ASN A 1 103 ? -10.725 -25.759 -14.727 1.00 73.44 103 ASN A CA 1
ATOM 815 C C . ASN A 1 103 ? -9.953 -27.015 -15.164 1.00 73.44 103 ASN A C 1
ATOM 817 O O . ASN A 1 103 ? -8.742 -27.116 -14.922 1.00 73.44 103 ASN A O 1
ATOM 821 N N . PRO A 1 104 ? -10.592 -27.948 -15.896 1.00 67.94 104 PRO A N 1
ATOM 822 C CA . PRO A 1 104 ? -9.940 -29.172 -16.368 1.00 67.94 104 PRO A CA 1
ATOM 823 C C . PRO A 1 104 ? -8.734 -28.890 -17.283 1.00 67.94 104 PRO A C 1
ATOM 825 O O . PRO A 1 104 ? -7.842 -29.721 -17.418 1.00 67.94 104 PRO A O 1
ATOM 828 N N . GLN A 1 105 ? -8.630 -27.686 -17.848 1.00 66.56 105 GLN A N 1
ATOM 829 C CA . GLN A 1 105 ? -7.494 -27.232 -18.659 1.00 66.56 105 GLN A CA 1
ATOM 830 C C . GLN A 1 105 ? -6.201 -27.037 -17.840 1.00 66.56 105 GLN A C 1
ATOM 832 O O . GLN A 1 105 ? -5.096 -27.167 -18.366 1.00 66.56 105 GLN A O 1
ATOM 837 N N . LEU A 1 106 ? -6.318 -26.754 -16.535 1.00 63.06 106 LEU A N 1
ATOM 838 C CA . LEU A 1 106 ? -5.175 -26.622 -15.622 1.00 63.06 106 LEU A CA 1
ATOM 839 C C . LEU A 1 106 ? -4.620 -27.985 -15.186 1.00 63.06 106 LEU A C 1
ATOM 841 O O . LEU A 1 106 ? -3.496 -28.050 -14.665 1.00 63.06 106 LEU A O 1
ATOM 845 N N . THR A 1 107 ? -5.371 -29.065 -15.431 1.00 63.53 107 THR A N 1
ATOM 846 C CA . THR A 1 107 ? -4.980 -30.457 -15.178 1.00 63.53 107 THR A CA 1
ATOM 847 C C . THR A 1 107 ? -3.996 -30.940 -16.253 1.00 63.53 107 THR A C 1
ATOM 849 O O . THR A 1 107 ? -4.245 -31.831 -17.054 1.00 63.53 107 THR A O 1
ATOM 852 N N . SER A 1 108 ? -2.830 -30.297 -16.325 1.00 63.44 108 SER A N 1
ATOM 853 C CA . SER A 1 108 ? -1.780 -30.714 -17.252 1.00 63.44 108 SER A CA 1
ATOM 854 C C . SER A 1 108 ? -1.065 -31.979 -16.766 1.00 63.44 108 SER A C 1
ATOM 856 O O . SER A 1 108 ? -0.977 -32.251 -15.567 1.00 63.44 108 SER A O 1
ATOM 858 N N . ASN A 1 109 ? -0.536 -32.753 -17.718 1.00 75.50 109 ASN A N 1
ATOM 859 C CA . ASN A 1 109 ? 0.159 -34.016 -17.469 1.00 75.50 109 ASN A CA 1
ATOM 860 C C . ASN A 1 109 ? 1.240 -33.863 -16.363 1.00 75.50 109 ASN A C 1
ATOM 862 O O . ASN A 1 109 ? 2.152 -33.042 -16.514 1.00 75.50 109 ASN A O 1
ATOM 866 N N . PRO A 1 110 ? 1.199 -34.641 -15.262 1.00 76.56 110 PRO A N 1
ATOM 867 C CA . PRO A 1 110 ? 2.124 -34.490 -14.129 1.00 76.56 110 PRO A CA 1
ATOM 868 C C . PRO A 1 110 ? 3.608 -34.587 -14.522 1.00 76.56 110 PRO A C 1
ATOM 870 O O . PRO A 1 110 ? 4.461 -33.921 -13.926 1.00 76.56 110 PRO A O 1
ATOM 873 N N . LEU A 1 111 ? 3.921 -35.356 -15.569 1.00 74.19 111 LEU A N 1
ATOM 874 C CA . LEU A 1 111 ? 5.273 -35.500 -16.114 1.00 74.19 111 LEU A CA 1
ATOM 875 C C . LEU A 1 111 ? 5.810 -34.205 -16.741 1.00 74.19 111 LEU A C 1
ATOM 877 O O . LEU A 1 111 ? 6.980 -33.867 -16.540 1.00 74.19 111 LEU A O 1
ATOM 881 N N . SER A 1 112 ? 4.974 -33.443 -17.455 1.00 75.00 112 SER A N 1
ATOM 882 C CA . SER A 1 112 ? 5.415 -32.201 -18.101 1.00 75.00 112 SER A CA 1
ATOM 883 C C . SER A 1 112 ? 5.691 -31.104 -17.071 1.00 75.00 112 SER A C 1
ATOM 885 O O . SER A 1 112 ? 6.706 -30.417 -17.176 1.00 75.00 112 SER A O 1
ATOM 887 N N . ARG A 1 113 ? 4.882 -31.007 -16.004 1.00 78.12 113 ARG A N 1
ATOM 888 C CA . ARG A 1 113 ? 5.139 -30.084 -14.882 1.00 78.12 113 ARG A CA 1
ATOM 889 C C . ARG A 1 113 ? 6.425 -30.419 -14.133 1.00 78.12 113 ARG A C 1
ATOM 891 O O . ARG A 1 113 ? 7.153 -29.510 -13.737 1.00 78.12 113 ARG A O 1
ATOM 898 N N . PHE A 1 114 ? 6.732 -31.702 -13.938 1.00 82.00 114 PHE A N 1
ATOM 899 C CA . PHE A 1 114 ? 7.987 -32.102 -13.299 1.00 82.00 114 PHE A CA 1
ATOM 900 C C . PHE A 1 114 ? 9.202 -31.718 -14.158 1.00 82.00 114 PHE A C 1
ATOM 902 O O . PHE A 1 114 ? 10.146 -31.105 -13.650 1.00 82.00 114 PHE A O 1
ATOM 909 N N . MET A 1 115 ? 9.135 -31.987 -15.466 1.00 82.19 115 MET A N 1
ATOM 910 C CA . MET A 1 115 ? 10.153 -31.580 -16.440 1.00 82.19 115 MET A CA 1
ATOM 911 C C . MET A 1 115 ? 10.332 -30.057 -16.471 1.00 82.19 115 MET A C 1
ATOM 913 O O . MET A 1 115 ? 11.458 -29.571 -16.365 1.00 82.19 115 MET A O 1
ATOM 917 N N . GLN A 1 116 ? 9.236 -29.296 -16.520 1.00 82.81 116 GLN A N 1
ATOM 918 C CA . GLN A 1 116 ? 9.250 -27.832 -16.499 1.00 82.81 116 GLN A CA 1
ATOM 919 C C . GLN A 1 116 ? 9.860 -27.297 -15.195 1.00 82.81 116 GLN A C 1
ATOM 921 O O . GLN A 1 116 ? 10.763 -26.462 -15.222 1.00 82.81 116 GLN A O 1
ATOM 926 N N . LYS A 1 117 ? 9.462 -27.843 -14.039 1.00 87.50 117 LYS A N 1
ATOM 927 C CA . LYS A 1 117 ? 10.026 -27.479 -12.730 1.00 87.50 117 LYS A CA 1
ATOM 928 C C . LYS A 1 117 ? 11.528 -27.762 -12.659 1.00 87.50 117 LYS A C 1
ATOM 930 O O . LYS A 1 117 ? 12.281 -26.967 -12.094 1.00 87.50 117 LYS A O 1
ATOM 935 N N . GLN A 1 118 ? 11.988 -28.874 -13.230 1.00 86.19 118 GLN A N 1
ATOM 936 C CA . GLN A 1 118 ? 13.409 -29.218 -13.273 1.00 86.19 118 GLN A CA 1
ATOM 937 C C . GLN A 1 118 ? 14.193 -28.316 -14.238 1.00 86.19 118 GLN A C 1
ATOM 939 O O . GLN A 1 118 ? 15.316 -27.917 -13.919 1.00 86.19 118 GLN A O 1
ATOM 944 N N . GLN A 1 119 ? 13.614 -27.953 -15.386 1.00 86.19 119 GLN A N 1
ATOM 945 C CA . GLN A 1 119 ? 14.206 -27.005 -16.333 1.00 86.19 119 GLN A CA 1
ATOM 946 C C . GLN A 1 119 ? 14.350 -25.615 -15.716 1.00 86.19 119 GLN A C 1
ATOM 948 O O . GLN A 1 119 ? 15.444 -25.054 -15.760 1.00 86.19 119 GLN A O 1
ATOM 953 N N . ILE A 1 120 ? 13.304 -25.115 -15.054 1.00 86.06 120 ILE A N 1
ATOM 954 C CA . ILE A 1 120 ? 13.331 -23.843 -14.327 1.00 86.06 120 ILE A CA 1
ATOM 955 C C . ILE A 1 120 ? 14.429 -23.883 -13.256 1.00 86.06 120 ILE A C 1
ATOM 957 O O . ILE A 1 120 ? 15.327 -23.047 -13.269 1.00 86.06 120 ILE A O 1
ATOM 961 N N . LYS A 1 121 ? 14.476 -24.918 -12.402 1.00 86.62 121 LYS A N 1
ATOM 962 C CA . LYS A 1 121 ? 15.559 -25.073 -11.406 1.00 86.62 121 LYS A CA 1
ATOM 963 C C . LYS A 1 121 ? 16.958 -25.061 -12.031 1.00 86.62 121 LYS A C 1
ATOM 965 O O . LYS A 1 121 ? 17.875 -24.454 -11.480 1.00 86.62 121 LYS A O 1
ATOM 970 N N . ARG A 1 122 ? 17.141 -25.714 -13.184 1.00 85.50 122 ARG A N 1
ATOM 971 C CA . ARG A 1 122 ? 18.415 -25.707 -13.922 1.00 85.50 122 ARG A CA 1
ATOM 972 C C . ARG A 1 122 ? 18.745 -24.325 -14.484 1.00 85.50 122 ARG A C 1
ATOM 974 O O . ARG A 1 122 ? 19.915 -23.956 -14.471 1.00 85.50 122 ARG A O 1
ATOM 981 N N . GLN A 1 123 ? 17.762 -23.570 -14.968 1.00 81.69 123 GLN A N 1
ATOM 982 C CA . GLN A 1 123 ? 17.958 -22.200 -15.449 1.00 81.69 123 GLN A CA 1
ATOM 983 C C . GLN A 1 123 ? 18.338 -21.257 -14.306 1.00 81.69 123 GLN A C 1
ATOM 985 O O . GLN A 1 123 ? 19.328 -20.546 -14.442 1.00 81.69 123 GLN A O 1
ATOM 990 N N . TYR A 1 124 ? 17.670 -21.341 -13.153 1.00 77.31 124 TYR A N 1
ATOM 991 C CA . TYR A 1 124 ? 18.042 -20.577 -11.956 1.00 77.31 124 TYR A CA 1
ATOM 992 C C . TYR A 1 124 ? 19.449 -20.929 -11.459 1.00 77.31 124 TYR A C 1
ATOM 994 O O . TYR A 1 124 ? 20.247 -20.038 -11.187 1.00 77.31 124 TYR A O 1
ATOM 1002 N N . ALA A 1 125 ? 19.816 -22.214 -11.427 1.00 79.75 125 ALA A N 1
ATOM 1003 C CA . ALA A 1 125 ? 21.175 -22.626 -11.068 1.00 79.75 125 ALA A CA 1
ATOM 1004 C C . ALA A 1 125 ? 22.230 -22.140 -12.082 1.00 79.75 125 ALA A C 1
ATOM 1006 O O . ALA A 1 125 ? 23.346 -21.789 -11.703 1.00 79.75 125 ALA A O 1
ATOM 1007 N N . LYS A 1 126 ? 21.894 -22.101 -13.378 1.00 76.38 126 LYS A N 1
ATOM 1008 C CA . LYS A 1 126 ? 22.765 -21.552 -14.428 1.00 76.38 126 LYS A CA 1
ATOM 1009 C C . LYS A 1 126 ? 22.875 -20.029 -14.345 1.00 76.38 126 LYS A C 1
ATOM 1011 O O . LYS A 1 126 ? 23.969 -19.522 -14.553 1.00 76.38 126 LYS A O 1
ATOM 1016 N N . ALA A 1 127 ? 21.796 -19.318 -14.026 1.00 71.50 127 ALA A N 1
ATOM 1017 C CA . ALA A 1 127 ? 21.801 -17.873 -13.809 1.00 71.50 127 ALA A CA 1
ATOM 1018 C C . ALA A 1 127 ? 22.641 -17.510 -12.575 1.00 71.50 127 ALA A C 1
ATOM 1020 O O . ALA A 1 127 ? 23.536 -16.676 -12.669 1.00 71.50 127 ALA A O 1
ATOM 1021 N N . ALA A 1 128 ? 22.469 -18.247 -11.475 1.00 67.31 128 ALA A N 1
ATOM 1022 C CA . ALA A 1 128 ? 23.293 -18.107 -10.278 1.00 67.31 128 ALA A CA 1
ATOM 1023 C C . ALA A 1 128 ? 24.783 -18.401 -10.545 1.00 67.31 128 ALA A C 1
ATOM 1025 O O . ALA A 1 128 ? 25.651 -17.71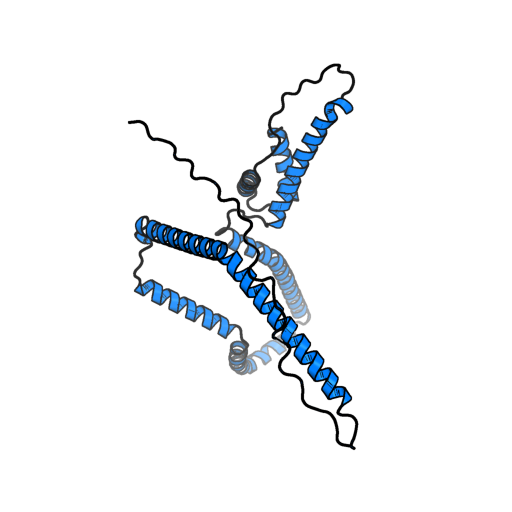8 -10.013 1.00 67.31 128 ALA A O 1
ATOM 1026 N N . LYS A 1 129 ? 25.108 -19.372 -11.417 1.00 62.81 129 LYS A N 1
ATOM 1027 C CA . LYS A 1 129 ? 26.499 -19.653 -11.829 1.00 62.81 129 LYS A CA 1
ATOM 1028 C C . LYS A 1 129 ? 27.066 -18.649 -12.841 1.00 62.81 129 LYS A C 1
ATOM 1030 O O . LYS A 1 129 ? 28.271 -18.417 -12.836 1.00 62.81 129 LYS A O 1
ATOM 1035 N N . LYS A 1 130 ? 26.238 -18.057 -13.708 1.00 56.50 130 LYS A N 1
ATOM 1036 C CA . LYS A 1 130 ? 26.648 -17.003 -14.657 1.00 56.50 130 LYS A CA 1
ATOM 1037 C C . LYS A 1 130 ? 26.838 -15.637 -13.987 1.00 56.50 130 LYS A C 1
ATOM 1039 O O . LYS A 1 130 ? 27.526 -14.800 -14.556 1.00 56.50 130 LYS A O 1
ATOM 1044 N N . GLY A 1 131 ? 26.317 -15.446 -12.774 1.00 52.53 131 GLY A N 1
ATOM 1045 C CA . GLY A 1 131 ? 26.560 -14.265 -11.939 1.00 52.53 131 GLY A CA 1
ATOM 1046 C C . GLY A 1 131 ? 27.958 -14.174 -11.310 1.00 52.53 131 GLY A C 1
ATOM 1047 O O . GLY A 1 131 ? 28.217 -13.241 -10.563 1.00 52.53 131 GLY A O 1
ATOM 1048 N N . GLY A 1 132 ? 28.876 -15.110 -11.585 1.00 48.22 132 GLY A N 1
ATOM 1049 C CA . GLY A 1 132 ? 30.229 -15.089 -11.027 1.00 48.22 132 GLY A CA 1
ATOM 1050 C C . GLY A 1 132 ? 31.308 -15.073 -12.102 1.00 48.22 132 GLY A C 1
ATOM 1051 O O . GLY A 1 132 ? 31.670 -16.145 -12.571 1.00 48.22 132 GLY A O 1
ATOM 1052 N N . ALA A 1 133 ? 31.795 -13.876 -12.458 1.00 53.19 133 ALA A N 1
ATOM 1053 C CA . ALA A 1 133 ? 33.122 -13.444 -12.960 1.00 53.19 133 ALA A CA 1
ATOM 1054 C C . ALA A 1 133 ? 33.994 -14.311 -13.916 1.00 53.19 133 ALA A C 1
ATOM 1056 O O . ALA A 1 133 ? 34.953 -13.798 -14.486 1.00 53.19 133 ALA A O 1
ATOM 1057 N N . LYS A 1 134 ? 33.722 -15.598 -14.148 1.00 53.41 134 LYS A N 1
ATOM 1058 C CA . LYS A 1 134 ? 34.615 -16.528 -14.859 1.00 53.41 134 LYS A CA 1
ATOM 1059 C C . LYS A 1 134 ? 34.319 -16.663 -16.354 1.00 53.41 134 LYS A C 1
ATOM 1061 O O . LYS A 1 134 ? 35.218 -17.018 -17.105 1.00 53.41 134 LYS A O 1
ATOM 1066 N N . ALA A 1 135 ? 33.117 -16.312 -16.816 1.00 52.28 135 ALA A N 1
ATOM 1067 C CA . ALA A 1 135 ? 32.787 -16.332 -18.248 1.00 52.28 135 ALA A CA 1
ATOM 1068 C C . ALA A 1 135 ? 33.364 -15.129 -19.027 1.00 52.28 135 ALA A C 1
ATOM 1070 O O . ALA A 1 135 ? 33.584 -15.225 -20.232 1.00 52.28 135 ALA A O 1
ATOM 1071 N N . ALA A 1 136 ? 33.662 -14.016 -18.346 1.00 47.28 136 ALA A N 1
ATOM 1072 C CA . ALA A 1 136 ? 34.260 -12.828 -18.963 1.00 47.28 136 ALA A CA 1
ATOM 1073 C C . ALA A 1 136 ? 35.761 -13.010 -19.277 1.00 47.28 136 ALA A C 1
ATOM 1075 O O . ALA A 1 136 ? 36.271 -12.465 -20.256 1.00 47.28 136 ALA A O 1
ATOM 1076 N N . ALA A 1 137 ? 36.478 -13.826 -18.498 1.00 51.91 137 ALA A N 1
ATOM 1077 C CA . ALA A 1 137 ? 37.921 -14.015 -18.660 1.00 51.91 137 ALA A CA 1
ATOM 1078 C C . ALA A 1 137 ? 38.291 -14.899 -19.871 1.00 51.91 137 ALA A C 1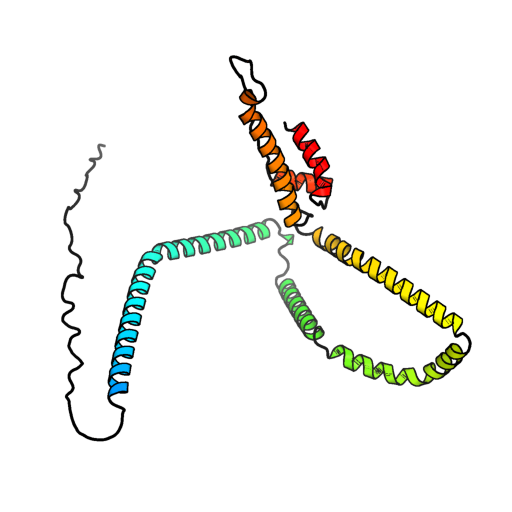
ATOM 1080 O O . ALA A 1 137 ? 39.276 -14.630 -20.560 1.00 51.91 137 ALA A O 1
ATOM 1081 N N . GLU A 1 138 ? 37.495 -15.927 -20.180 1.00 52.16 138 GLU A N 1
ATOM 1082 C CA . GLU A 1 138 ? 37.787 -16.833 -21.303 1.00 52.16 138 GLU A CA 1
ATOM 1083 C C . GLU A 1 138 ? 37.424 -16.244 -22.671 1.00 52.16 138 GLU A C 1
ATOM 1085 O O . GLU A 1 138 ? 38.128 -16.498 -23.652 1.00 52.16 138 GLU A O 1
ATOM 1090 N N . ALA A 1 139 ? 36.386 -15.404 -22.742 1.00 50.41 139 ALA A N 1
ATOM 1091 C CA . ALA A 1 139 ? 36.026 -14.695 -23.970 1.00 50.41 139 ALA A CA 1
ATOM 1092 C C . ALA A 1 139 ? 37.095 -13.659 -24.366 1.00 50.41 139 ALA A C 1
ATOM 1094 O O . ALA A 1 139 ? 37.399 -13.512 -25.546 1.00 50.41 139 ALA A O 1
ATOM 1095 N N . THR A 1 140 ? 37.741 -13.028 -23.380 1.00 45.81 140 THR A N 1
ATOM 1096 C CA . THR A 1 140 ? 38.758 -11.980 -23.583 1.00 45.81 140 THR A CA 1
ATOM 1097 C C . THR A 1 140 ? 40.087 -12.526 -24.130 1.00 45.81 140 THR A C 1
ATOM 1099 O O . THR A 1 140 ? 40.783 -11.853 -24.890 1.00 45.81 140 THR A O 1
ATOM 1102 N N . ARG A 1 141 ? 40.444 -13.785 -23.829 1.00 50.12 141 ARG A N 1
ATOM 1103 C CA . ARG A 1 141 ? 41.687 -14.403 -24.338 1.00 50.12 141 ARG A CA 1
ATOM 1104 C C . ARG A 1 141 ? 41.635 -14.779 -25.821 1.00 50.12 141 ARG A C 1
ATOM 1106 O O . ARG A 1 141 ? 42.685 -14.852 -26.457 1.00 50.12 141 ARG A O 1
ATOM 1113 N N . LYS A 1 142 ? 40.446 -15.035 -26.377 1.00 51.56 142 LYS A N 1
ATOM 1114 C CA . LYS A 1 142 ? 40.295 -15.445 -27.786 1.00 51.56 142 LYS A CA 1
ATOM 1115 C C . LYS A 1 142 ? 40.202 -14.263 -28.751 1.00 51.56 142 LYS A C 1
ATOM 1117 O O . LYS A 1 142 ? 40.579 -14.416 -29.910 1.00 51.56 142 LYS A O 1
ATOM 1122 N N . THR A 1 143 ? 39.781 -13.093 -28.284 1.00 43.69 143 THR A N 1
ATOM 1123 C CA . THR A 1 143 ? 39.706 -11.865 -29.089 1.00 43.69 143 THR A CA 1
ATOM 1124 C C . THR A 1 143 ? 41.054 -11.162 -29.233 1.00 43.69 143 THR A C 1
ATOM 1126 O O . THR A 1 143 ? 41.329 -10.638 -30.303 1.00 43.69 143 THR A O 1
ATOM 1129 N N . ALA A 1 144 ? 41.949 -11.234 -28.242 1.00 44.75 144 ALA A N 1
ATOM 1130 C CA . ALA A 1 144 ? 43.233 -10.520 -28.277 1.00 44.75 144 ALA A CA 1
ATOM 1131 C C . ALA A 1 144 ? 44.199 -10.961 -29.401 1.00 44.75 144 ALA A C 1
ATOM 1133 O O . ALA A 1 144 ? 45.027 -10.171 -29.845 1.00 44.75 144 ALA A O 1
ATOM 1134 N N . LYS A 1 145 ? 44.110 -12.206 -29.892 1.00 49.50 145 LYS A N 1
ATOM 1135 C CA . LYS A 1 145 ? 45.039 -12.713 -30.922 1.00 49.50 145 LYS A CA 1
ATOM 1136 C C . LYS A 1 145 ? 44.675 -12.314 -32.356 1.00 49.50 145 LYS A C 1
ATOM 1138 O O . LYS A 1 145 ? 45.526 -12.430 -33.228 1.00 49.50 145 LYS A O 1
ATOM 1143 N N . LYS A 1 146 ? 43.449 -11.840 -32.611 1.00 49.97 146 LYS A N 1
ATOM 1144 C CA . LYS A 1 146 ? 43.016 -11.397 -33.952 1.00 49.97 146 LYS A CA 1
ATOM 1145 C C . LYS A 1 146 ? 43.163 -9.886 -34.179 1.00 49.97 146 LYS A C 1
ATOM 1147 O O . LYS A 1 146 ? 43.075 -9.436 -35.311 1.00 49.97 146 LYS A O 1
ATOM 1152 N N . THR A 1 147 ? 43.453 -9.113 -33.133 1.00 44.22 147 THR A N 1
ATOM 1153 C CA . THR A 1 147 ? 43.488 -7.638 -33.170 1.00 44.22 147 THR A CA 1
ATOM 1154 C C . THR A 1 147 ? 44.878 -7.044 -33.440 1.00 44.22 147 THR A C 1
ATOM 1156 O O . THR A 1 147 ? 45.064 -5.833 -33.353 1.00 44.22 147 THR A O 1
ATOM 1159 N N . ALA A 1 148 ? 45.888 -7.863 -33.741 1.00 46.75 148 ALA A N 1
ATOM 1160 C CA . ALA A 1 148 ? 47.245 -7.368 -33.985 1.00 46.75 148 ALA A CA 1
ATOM 1161 C C . ALA A 1 148 ? 47.458 -6.853 -35.423 1.00 46.75 148 ALA A C 1
ATOM 1163 O O . ALA A 1 148 ? 48.292 -5.977 -35.634 1.00 46.75 148 ALA A O 1
ATOM 1164 N N . GLU A 1 149 ? 46.701 -7.344 -36.411 1.00 48.34 149 GLU A N 1
ATOM 1165 C CA . GLU A 1 149 ? 46.895 -6.938 -37.814 1.00 48.34 149 GLU A CA 1
ATOM 1166 C C . GLU A 1 149 ? 46.048 -5.725 -38.227 1.00 48.34 149 GLU A C 1
ATOM 1168 O O . GLU A 1 149 ? 46.490 -4.909 -39.037 1.00 48.34 149 GLU A O 1
ATOM 1173 N N . GLU A 1 150 ? 44.875 -5.523 -37.619 1.00 49.41 150 GLU A N 1
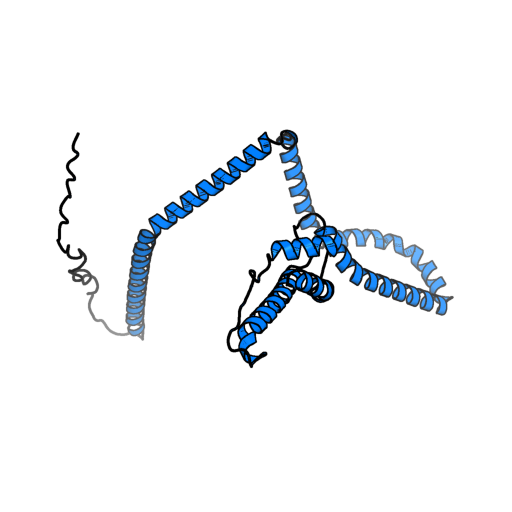ATOM 1174 C CA . GLU A 1 150 ? 44.001 -4.386 -37.952 1.00 49.41 150 GLU A CA 1
ATOM 1175 C C . GLU A 1 150 ? 44.398 -3.069 -37.257 1.00 49.41 150 GLU A C 1
ATOM 1177 O O . GLU A 1 150 ? 44.029 -1.980 -37.704 1.00 49.41 150 GLU A O 1
ATOM 1182 N N . THR A 1 151 ? 45.234 -3.130 -36.217 1.00 47.66 151 THR A N 1
ATOM 1183 C CA . THR A 1 151 ? 45.669 -1.948 -35.449 1.00 47.66 151 THR A CA 1
ATOM 1184 C C . THR A 1 151 ? 46.644 -1.046 -36.209 1.00 47.66 151 THR A C 1
ATOM 1186 O O . THR A 1 151 ? 46.662 0.164 -35.976 1.00 47.66 151 THR A O 1
ATOM 1189 N N . ARG A 1 152 ? 47.401 -1.566 -37.187 1.00 52.09 152 ARG A N 1
ATOM 1190 C CA . ARG A 1 152 ? 48.329 -0.739 -37.985 1.00 52.09 152 ARG A CA 1
ATOM 1191 C C . ARG A 1 152 ? 47.622 0.196 -38.968 1.00 52.09 152 ARG A C 1
ATOM 1193 O O . ARG A 1 152 ? 48.123 1.287 -39.229 1.00 52.09 152 ARG A O 1
ATOM 1200 N N . LYS A 1 153 ? 46.451 -0.188 -39.487 1.00 53.28 153 LYS A N 1
ATOM 1201 C CA . LYS A 1 153 ? 45.678 0.651 -40.421 1.00 53.28 153 LYS A CA 1
ATOM 1202 C C . LYS A 1 153 ? 44.855 1.719 -39.694 1.00 53.28 153 LYS A C 1
ATOM 1204 O O . LYS A 1 153 ? 44.763 2.842 -40.181 1.00 53.28 153 LYS A O 1
ATOM 1209 N N . ALA A 1 154 ? 44.349 1.412 -38.497 1.00 51.84 154 ALA A N 1
ATOM 1210 C CA . ALA A 1 154 ? 43.635 2.377 -37.659 1.00 51.84 154 ALA A CA 1
ATOM 1211 C C . ALA A 1 154 ? 44.555 3.490 -37.113 1.00 51.84 154 ALA A C 1
ATOM 1213 O O . ALA A 1 154 ? 44.164 4.656 -37.087 1.00 51.84 154 ALA A O 1
ATOM 1214 N N . ALA A 1 155 ? 45.805 3.165 -36.758 1.00 51.97 155 ALA A N 1
ATOM 1215 C CA . ALA A 1 155 ? 46.765 4.146 -36.243 1.00 51.97 155 ALA A CA 1
ATOM 1216 C C . ALA A 1 155 ? 47.186 5.203 -37.289 1.00 51.97 155 ALA A C 1
ATOM 1218 O O . ALA A 1 155 ? 47.340 6.376 -36.956 1.00 51.97 155 ALA A O 1
ATOM 1219 N N . ALA A 1 156 ? 47.317 4.823 -38.566 1.00 54.94 156 ALA A N 1
ATOM 1220 C CA . ALA A 1 156 ? 47.682 5.756 -39.638 1.00 54.94 156 ALA A CA 1
ATOM 1221 C C . ALA A 1 156 ? 46.531 6.703 -40.034 1.00 54.94 156 ALA A C 1
ATOM 1223 O O . ALA A 1 156 ? 46.773 7.836 -40.452 1.00 54.94 156 ALA A O 1
ATOM 1224 N N . PHE A 1 157 ? 45.279 6.261 -39.880 1.00 53.41 157 PHE A N 1
ATOM 1225 C CA . PHE A 1 157 ? 44.102 7.101 -40.115 1.00 53.41 157 PHE A CA 1
ATOM 1226 C C . PHE A 1 157 ? 43.892 8.102 -38.970 1.00 53.41 157 PHE A C 1
ATOM 1228 O O . PHE A 1 157 ? 43.518 9.251 -39.207 1.00 53.41 157 PHE A O 1
ATOM 1235 N N . ALA A 1 158 ? 44.242 7.701 -37.741 1.00 54.75 158 ALA A N 1
ATOM 1236 C CA . ALA A 1 158 ? 44.158 8.557 -36.566 1.00 54.75 158 ALA A CA 1
ATOM 1237 C C . ALA A 1 158 ? 45.115 9.772 -36.616 1.00 54.75 158 ALA A C 1
ATOM 1239 O O . ALA A 1 158 ? 44.795 10.851 -36.127 1.00 54.75 158 ALA A O 1
ATOM 1240 N N . ALA A 1 159 ? 46.276 9.635 -37.261 1.00 57.16 159 ALA A N 1
ATOM 1241 C CA . ALA A 1 159 ? 47.237 10.732 -37.400 1.00 57.16 159 ALA A CA 1
ATOM 1242 C C . ALA A 1 159 ? 46.857 11.766 -38.482 1.00 57.16 159 ALA A C 1
ATOM 1244 O O . ALA A 1 159 ? 47.340 12.895 -38.445 1.00 57.16 159 ALA A O 1
ATOM 1245 N N . ARG A 1 160 ? 46.003 11.405 -39.454 1.00 62.59 160 ARG A N 1
ATOM 1246 C CA . ARG A 1 160 ? 45.673 12.261 -40.614 1.00 62.59 160 ARG A CA 1
ATOM 1247 C C . ARG A 1 160 ? 44.498 13.216 -40.392 1.00 62.59 160 ARG A C 1
ATOM 1249 O O . ARG A 1 160 ? 44.429 14.231 -41.077 1.00 62.59 160 ARG A O 1
ATOM 1256 N N . HIS A 1 161 ? 43.606 12.935 -39.442 1.00 61.06 161 HIS A N 1
ATOM 1257 C CA . HIS A 1 161 ? 42.438 13.781 -39.164 1.00 61.06 161 HIS A CA 1
ATOM 1258 C C . HIS A 1 161 ? 42.212 13.986 -37.655 1.00 61.06 161 HIS A C 1
ATOM 1260 O O . HIS A 1 161 ? 41.208 13.515 -37.116 1.00 61.06 161 HIS A O 1
ATOM 1266 N N . PRO A 1 162 ? 43.099 14.727 -36.958 1.00 63.34 162 PRO A N 1
ATOM 1267 C CA . PRO A 1 162 ? 42.960 14.975 -35.519 1.00 63.34 162 PRO A CA 1
ATOM 1268 C C . PRO A 1 162 ? 41.650 15.707 -35.178 1.00 63.34 162 PRO A C 1
ATOM 1270 O O . PRO A 1 162 ? 40.991 15.378 -34.194 1.00 63.34 162 PRO A O 1
ATOM 1273 N N . ALA A 1 163 ? 41.212 16.628 -36.043 1.00 69.19 163 ALA A N 1
ATOM 1274 C CA . ALA A 1 163 ? 39.929 17.317 -35.905 1.00 69.19 163 ALA A CA 1
ATOM 1275 C C . ALA A 1 163 ? 38.723 16.376 -36.105 1.00 69.19 163 ALA A C 1
ATOM 1277 O O . ALA A 1 163 ? 37.740 16.475 -35.379 1.00 69.19 163 ALA A O 1
ATOM 1278 N N . GLY A 1 164 ? 38.807 15.421 -37.039 1.00 73.81 164 GLY A N 1
ATOM 1279 C CA . GLY A 1 164 ? 37.735 14.450 -37.291 1.00 73.81 164 GLY A CA 1
ATOM 1280 C C . GLY A 1 164 ? 37.550 13.458 -36.141 1.00 73.81 164 GLY A C 1
ATOM 1281 O O . GLY A 1 164 ? 36.426 13.086 -35.819 1.00 73.81 164 GLY A O 1
ATOM 1282 N N . ILE A 1 165 ? 38.640 13.083 -35.471 1.00 76.88 165 ILE A N 1
ATOM 1283 C CA . ILE A 1 165 ? 38.595 12.218 -34.286 1.00 76.88 165 ILE A CA 1
ATOM 1284 C C . ILE A 1 165 ? 38.010 12.966 -33.098 1.00 76.88 165 ILE A C 1
ATOM 1286 O O . ILE A 1 165 ? 37.178 12.406 -32.397 1.00 76.88 165 ILE A O 1
ATOM 1290 N N . LEU A 1 166 ? 38.382 14.233 -32.896 1.00 75.00 166 LEU A N 1
ATOM 1291 C CA . LEU A 1 166 ? 37.763 15.068 -31.865 1.00 75.00 166 LEU A CA 1
ATOM 1292 C C . LEU A 1 166 ? 36.253 15.207 -32.084 1.00 75.00 166 LEU A C 1
ATOM 1294 O O . LEU A 1 166 ? 35.491 15.056 -31.133 1.00 75.00 166 LEU A O 1
ATOM 1298 N N . ILE A 1 167 ? 35.813 15.407 -33.329 1.00 81.25 167 ILE A N 1
ATOM 1299 C CA . ILE A 1 167 ? 34.386 15.459 -33.677 1.00 81.25 167 ILE A CA 1
ATOM 1300 C C . ILE A 1 167 ? 33.711 14.102 -33.437 1.00 81.25 167 ILE A C 1
ATOM 1302 O O . ILE A 1 167 ? 32.630 14.056 -32.858 1.00 81.25 167 ILE A O 1
ATOM 1306 N N . ALA A 1 168 ? 34.343 12.989 -33.817 1.00 81.44 168 ALA A N 1
ATOM 1307 C CA . ALA A 1 168 ? 33.800 11.651 -33.589 1.00 81.44 168 ALA A CA 1
ATOM 1308 C C . ALA A 1 168 ? 33.701 11.305 -32.093 1.00 81.44 168 ALA A C 1
ATOM 1310 O O . ALA A 1 168 ? 32.705 10.733 -31.658 1.00 81.44 168 ALA A O 1
ATOM 1311 N N . VAL A 1 169 ? 34.698 11.690 -31.293 1.00 84.00 169 VAL A N 1
ATOM 1312 C CA . VAL A 1 169 ? 34.696 11.521 -29.833 1.00 84.00 169 VAL A CA 1
ATOM 1313 C C . VAL A 1 169 ? 33.626 12.405 -29.193 1.00 84.00 169 VAL A C 1
ATOM 1315 O O . VAL A 1 169 ? 32.887 11.925 -28.338 1.00 84.00 169 VAL A O 1
ATOM 1318 N N . ALA A 1 170 ? 33.477 13.656 -29.633 1.00 82.94 170 ALA A N 1
ATOM 1319 C CA . ALA A 1 170 ? 32.417 14.545 -29.161 1.00 82.94 170 ALA A CA 1
ATOM 1320 C C . ALA A 1 170 ? 31.019 14.013 -29.520 1.00 82.94 170 ALA A C 1
ATOM 1322 O O . ALA A 1 170 ? 30.131 14.011 -28.672 1.00 82.94 170 ALA A O 1
ATOM 1323 N N . ALA A 1 171 ? 30.830 13.492 -30.736 1.00 85.88 171 ALA A N 1
ATOM 1324 C CA . ALA A 1 171 ? 29.579 12.871 -31.166 1.00 85.88 171 ALA A CA 1
ATOM 1325 C C . ALA A 1 171 ? 29.271 11.581 -30.386 1.00 85.88 171 ALA A C 1
ATOM 1327 O O . ALA A 1 171 ? 28.125 11.352 -30.007 1.00 85.88 171 ALA A O 1
ATOM 1328 N N . LEU A 1 172 ? 30.287 10.764 -30.090 1.00 86.25 172 LEU A N 1
ATOM 1329 C CA . LEU A 1 172 ? 30.144 9.572 -29.253 1.00 86.25 172 LEU A CA 1
ATOM 1330 C C . LEU A 1 172 ? 29.776 9.944 -27.809 1.00 86.25 172 LEU A C 1
ATOM 1332 O O . LEU A 1 172 ? 28.880 9.336 -27.232 1.00 86.25 172 LEU A O 1
ATOM 1336 N N . LEU A 1 173 ? 30.417 10.964 -27.233 1.00 84.12 173 LEU A N 1
ATOM 1337 C CA . LEU A 1 173 ? 30.084 11.472 -25.899 1.00 84.12 173 LEU A CA 1
ATOM 1338 C C . LEU A 1 173 ? 28.670 12.061 -25.851 1.00 84.12 173 LEU A C 1
ATOM 1340 O O . LEU A 1 173 ? 27.942 11.801 -24.897 1.00 84.12 173 LEU A O 1
ATOM 1344 N N . LEU A 1 174 ? 28.249 12.784 -26.892 1.00 85.69 174 LEU A N 1
ATOM 1345 C CA . LEU A 1 174 ? 26.879 13.280 -27.033 1.00 85.69 174 LEU A CA 1
ATOM 1346 C C . LEU A 1 174 ? 25.878 12.119 -27.119 1.00 85.69 174 LEU A C 1
ATOM 1348 O O . LEU A 1 174 ? 24.857 12.131 -26.438 1.00 85.69 174 LEU A O 1
ATOM 1352 N N . PHE A 1 175 ? 26.186 11.081 -27.899 1.00 85.06 175 PHE A N 1
ATOM 1353 C CA . PHE A 1 175 ? 25.353 9.885 -28.002 1.00 85.06 175 PHE A CA 1
ATOM 1354 C C . PHE A 1 175 ? 25.243 9.143 -26.665 1.00 85.06 175 PHE A C 1
ATOM 1356 O O . PHE A 1 175 ? 24.155 8.705 -26.299 1.00 85.06 175 PHE A O 1
ATOM 1363 N N . ILE A 1 176 ? 26.337 9.042 -25.903 1.00 81.69 176 ILE A N 1
ATOM 1364 C CA . ILE A 1 176 ? 26.339 8.456 -24.557 1.00 81.69 176 ILE A CA 1
ATOM 1365 C C . ILE A 1 176 ? 25.530 9.324 -23.587 1.00 81.69 176 ILE A C 1
ATOM 1367 O O . ILE A 1 176 ? 24.751 8.774 -22.821 1.00 81.69 176 ILE A O 1
ATOM 1371 N N . MET A 1 177 ? 25.642 10.653 -23.645 1.00 79.44 177 MET A N 1
ATOM 1372 C CA . MET A 1 177 ? 24.836 11.584 -22.841 1.00 79.44 177 MET A CA 1
ATOM 1373 C C . MET A 1 177 ? 23.338 11.457 -23.144 1.00 79.44 177 MET A C 1
ATOM 1375 O O . MET A 1 177 ? 22.532 11.365 -22.222 1.00 79.44 177 MET A O 1
ATOM 1379 N N . ILE A 1 178 ? 22.962 11.378 -24.424 1.00 75.88 178 ILE A N 1
ATOM 1380 C CA . ILE A 1 178 ? 21.571 11.165 -24.853 1.00 75.88 178 ILE A CA 1
ATOM 1381 C C . ILE A 1 178 ? 21.088 9.772 -24.430 1.00 75.88 178 ILE A C 1
ATOM 1383 O O . ILE A 1 178 ? 19.978 9.635 -23.928 1.00 75.88 178 ILE A O 1
ATOM 1387 N N . SER A 1 179 ? 21.924 8.740 -24.561 1.00 64.94 179 SER A N 1
ATOM 1388 C CA . SER A 1 179 ? 21.589 7.363 -24.168 1.00 64.94 179 SER A CA 1
ATOM 1389 C C . SER A 1 179 ? 21.513 7.178 -22.648 1.00 64.94 179 SER A C 1
ATOM 1391 O O . SER A 1 179 ? 20.700 6.393 -22.164 1.00 64.94 179 SER A O 1
ATOM 1393 N N . ALA A 1 180 ? 22.324 7.906 -21.877 1.00 64.19 180 ALA A N 1
ATOM 1394 C CA . ALA A 1 180 ? 22.265 7.950 -20.418 1.00 64.19 180 ALA A CA 1
ATOM 1395 C C . ALA A 1 180 ? 21.034 8.736 -19.943 1.00 64.19 180 ALA A C 1
ATOM 1397 O O . ALA A 1 180 ? 20.342 8.282 -19.035 1.00 64.19 180 ALA A O 1
ATOM 1398 N N . GLY A 1 181 ? 20.691 9.838 -20.619 1.00 60.97 181 GLY A N 1
ATOM 1399 C CA . GLY A 1 181 ? 19.422 10.545 -20.423 1.00 60.97 181 GLY A CA 1
ATOM 1400 C C . GLY A 1 181 ? 18.212 9.655 -20.727 1.00 60.97 181 GLY A C 1
ATOM 1401 O O . GLY A 1 181 ? 17.275 9.588 -19.935 1.00 60.97 181 GLY A O 1
ATOM 1402 N N . LEU A 1 182 ? 18.272 8.874 -21.810 1.00 58.41 182 LEU A N 1
ATOM 1403 C CA . LEU A 1 182 ? 17.245 7.891 -22.154 1.00 58.41 182 LEU A CA 1
ATOM 1404 C C . LEU A 1 182 ? 17.231 6.692 -21.191 1.00 58.41 182 LEU A C 1
ATOM 1406 O O . LEU A 1 182 ? 16.177 6.104 -20.998 1.00 58.41 182 LEU A O 1
ATOM 1410 N N . SER A 1 183 ? 18.348 6.347 -20.540 1.00 51.03 183 SER A N 1
ATOM 1411 C CA . SER A 1 183 ? 18.397 5.306 -19.498 1.00 51.03 183 SER A CA 1
ATOM 1412 C C . SER A 1 183 ? 17.802 5.778 -18.168 1.00 51.03 183 SER A C 1
ATOM 1414 O O . SER A 1 183 ? 17.187 4.968 -17.476 1.00 51.03 183 SER A O 1
ATOM 1416 N N . SER A 1 184 ? 17.889 7.074 -17.843 1.00 50.31 184 SER A N 1
ATOM 1417 C CA . SER A 1 184 ? 17.120 7.661 -16.734 1.00 50.31 184 SER A CA 1
ATOM 1418 C C . SER A 1 184 ? 15.608 7.608 -16.989 1.00 50.31 184 SER A C 1
ATOM 1420 O O . SER A 1 184 ? 14.856 7.317 -16.065 1.00 50.31 184 SER A O 1
ATOM 1422 N N . CYS A 1 185 ? 15.151 7.763 -18.238 1.00 50.88 185 CYS A N 1
ATOM 1423 C CA . CYS A 1 185 ? 13.746 7.508 -18.596 1.00 50.88 185 CYS A CA 1
ATOM 1424 C C . CYS A 1 185 ? 13.430 6.010 -18.771 1.00 50.88 185 CYS A C 1
ATOM 1426 O O . CYS A 1 185 ? 12.304 5.577 -18.553 1.00 50.88 185 CYS A O 1
ATOM 1428 N N . GLY A 1 186 ? 14.412 5.192 -19.148 1.00 47.78 186 GLY A N 1
ATOM 1429 C CA . GLY A 1 186 ? 14.265 3.756 -19.379 1.00 47.78 186 GLY A CA 1
ATOM 1430 C C . GLY A 1 186 ? 14.120 2.952 -18.089 1.00 47.78 186 GLY A C 1
ATOM 1431 O O . GLY A 1 186 ? 13.378 1.975 -18.063 1.00 47.78 186 GLY A O 1
ATOM 1432 N N . ALA A 1 187 ? 14.765 3.378 -16.999 1.00 50.66 187 ALA A N 1
ATOM 1433 C CA . ALA A 1 187 ? 14.538 2.813 -15.670 1.00 50.66 187 ALA A CA 1
ATOM 1434 C C . ALA A 1 187 ? 13.118 3.117 -15.151 1.00 50.66 187 ALA A C 1
ATOM 1436 O O . ALA A 1 187 ? 12.497 2.238 -14.559 1.00 50.66 187 ALA A O 1
ATOM 1437 N N . MET A 1 188 ? 12.567 4.298 -15.465 1.00 52.69 188 MET A N 1
ATOM 1438 C CA . MET A 1 188 ? 11.156 4.628 -15.208 1.00 52.69 188 MET A CA 1
ATOM 1439 C C . MET A 1 188 ? 10.200 3.826 -16.115 1.00 52.69 188 MET A C 1
ATOM 1441 O O . MET A 1 188 ? 9.203 3.280 -15.653 1.00 52.69 188 MET A O 1
ATOM 1445 N N . PHE A 1 189 ? 10.539 3.650 -17.396 1.00 46.66 189 PHE A N 1
ATOM 1446 C CA . PHE A 1 189 ? 9.717 2.907 -18.362 1.00 46.66 189 PHE A CA 1
ATOM 1447 C C . PHE A 1 189 ? 9.740 1.373 -18.156 1.00 46.66 189 PHE A C 1
ATOM 1449 O O . PHE A 1 189 ? 8.768 0.672 -18.443 1.00 46.66 189 PHE A O 1
ATOM 1456 N N . SER A 1 190 ? 10.829 0.823 -17.610 1.00 47.25 190 SER A N 1
ATOM 1457 C CA . SER A 1 190 ? 10.941 -0.601 -17.246 1.00 47.25 190 SER A CA 1
ATOM 1458 C C . SER A 1 190 ? 10.161 -0.950 -15.964 1.00 47.25 190 SER A C 1
ATOM 1460 O O . SER A 1 190 ? 9.725 -2.093 -15.793 1.00 47.25 190 SER A O 1
ATOM 1462 N N . GLY A 1 191 ? 9.915 0.039 -15.094 1.00 52.34 191 GLY A N 1
ATOM 1463 C CA . GLY A 1 191 ? 8.936 -0.068 -14.006 1.00 52.34 191 GLY A CA 1
ATOM 1464 C C . GLY A 1 191 ? 7.501 -0.180 -14.534 1.00 52.34 191 GLY A C 1
ATOM 1465 O O . GLY A 1 191 ? 6.743 -1.039 -14.087 1.00 52.34 191 GLY A O 1
ATOM 1466 N N . LEU A 1 192 ? 7.170 0.592 -15.577 1.00 51.56 192 LEU A N 1
ATOM 1467 C CA . LEU A 1 192 ? 5.846 0.583 -16.210 1.00 51.56 192 LEU A CA 1
ATOM 1468 C C . LEU A 1 192 ? 5.489 -0.762 -16.867 1.00 51.56 192 LEU A C 1
ATOM 1470 O O . LEU A 1 192 ? 4.349 -1.205 -16.798 1.00 51.56 192 LEU A O 1
ATOM 1474 N N . THR A 1 193 ? 6.446 -1.454 -17.488 1.00 48.12 193 THR A N 1
ATOM 1475 C CA . THR A 1 193 ? 6.146 -2.691 -18.243 1.00 48.12 193 THR A CA 1
ATOM 1476 C C . THR A 1 193 ? 6.080 -3.959 -17.384 1.00 48.12 193 THR A C 1
ATOM 1478 O O . THR A 1 193 ? 5.479 -4.943 -17.814 1.00 48.12 193 THR A O 1
ATOM 1481 N N . ASN A 1 194 ? 6.617 -3.941 -16.157 1.00 46.34 194 ASN A N 1
ATOM 1482 C CA . ASN A 1 194 ? 6.459 -5.041 -15.193 1.00 46.34 194 ASN A CA 1
ATOM 1483 C C . ASN A 1 194 ? 5.279 -4.839 -14.219 1.00 46.34 194 ASN A C 1
ATOM 1485 O O . ASN A 1 194 ? 4.819 -5.818 -13.634 1.00 46.34 194 ASN A O 1
ATOM 1489 N N . GLY A 1 195 ? 4.771 -3.608 -14.061 1.00 47.41 195 GLY A N 1
ATOM 1490 C CA . GLY A 1 195 ? 3.622 -3.295 -13.196 1.00 47.41 195 GLY A CA 1
ATOM 1491 C C . GLY A 1 195 ? 2.249 -3.563 -13.826 1.00 47.41 195 GLY A C 1
ATOM 1492 O O . GLY A 1 195 ? 1.285 -3.829 -13.116 1.00 47.41 195 GLY A O 1
ATOM 1493 N N . VAL A 1 196 ? 2.153 -3.582 -15.160 1.00 48.84 196 VAL A N 1
ATOM 1494 C CA . VAL A 1 196 ? 0.870 -3.689 -15.893 1.00 48.84 196 VAL A CA 1
ATOM 1495 C C . VAL A 1 196 ? 0.231 -5.091 -15.839 1.00 48.84 196 VAL A C 1
ATOM 1497 O O . VAL A 1 196 ? -0.897 -5.277 -16.283 1.00 48.84 196 VAL A O 1
ATOM 1500 N N . LEU A 1 197 ? 0.901 -6.098 -15.270 1.00 49.94 197 LEU A N 1
ATOM 1501 C CA . LEU A 1 197 ? 0.437 -7.493 -15.326 1.00 49.94 197 LEU A CA 1
ATOM 1502 C C . LEU A 1 197 ? 0.179 -8.169 -13.970 1.00 49.94 197 LEU A C 1
ATOM 1504 O O . LEU A 1 197 ? -0.077 -9.374 -13.967 1.00 49.94 197 LEU A O 1
ATOM 1508 N N . GLY A 1 198 ? 0.2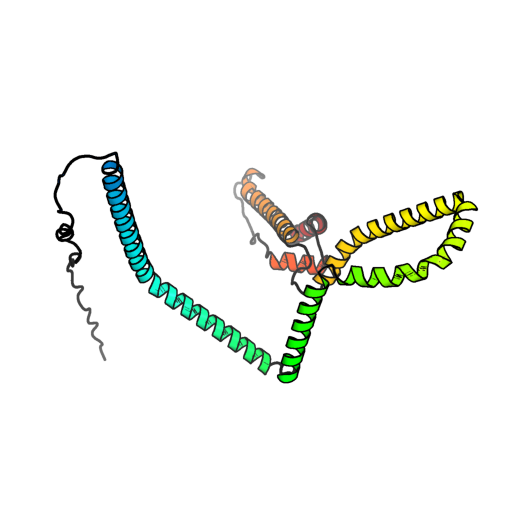18 -7.462 -12.830 1.00 48.41 198 GLY A N 1
ATOM 1509 C CA . GLY A 1 198 ? 0.191 -8.177 -11.544 1.00 48.41 198 GLY A CA 1
ATOM 1510 C C . GLY A 1 198 ? -0.382 -7.530 -10.284 1.00 48.41 198 GLY A C 1
ATOM 1511 O O . GLY A 1 198 ? -0.490 -8.259 -9.299 1.00 48.41 198 GLY A O 1
ATOM 1512 N N . THR A 1 199 ? -0.765 -6.252 -10.244 1.00 51.88 199 THR A N 1
ATOM 1513 C CA . THR A 1 199 ? -1.294 -5.644 -9.004 1.00 51.88 199 THR A CA 1
ATOM 1514 C C . THR A 1 199 ? -2.541 -4.809 -9.263 1.00 51.88 199 THR A C 1
ATOM 1516 O O . THR A 1 199 ? -2.659 -4.168 -10.300 1.00 51.88 199 THR A O 1
ATOM 1519 N N . SER A 1 200 ? -3.488 -4.840 -8.318 1.00 63.72 200 SER A N 1
ATOM 1520 C CA . SER A 1 200 ? -4.794 -4.165 -8.414 1.00 63.72 200 SER A CA 1
ATOM 1521 C C . SER A 1 200 ? -4.710 -2.637 -8.518 1.00 63.72 200 SER A C 1
ATOM 1523 O O . SER A 1 200 ? -5.691 -2.011 -8.900 1.00 63.72 200 SER A O 1
ATOM 1525 N N . TYR A 1 201 ? -3.548 -2.057 -8.207 1.00 69.38 201 TYR A N 1
ATOM 1526 C CA . TYR A 1 201 ? -3.251 -0.634 -8.333 1.00 69.38 201 TYR A CA 1
ATOM 1527 C C . TYR A 1 201 ? -1.903 -0.456 -9.040 1.00 69.38 201 TYR A C 1
ATOM 1529 O O . TYR A 1 201 ? -0.970 -1.237 -8.815 1.00 69.38 201 TYR A O 1
ATOM 1537 N N . THR A 1 202 ? -1.825 0.542 -9.916 1.00 78.06 202 THR A N 1
ATOM 1538 C CA . THR A 1 202 ? -0.681 0.814 -10.810 1.00 78.06 202 THR A CA 1
ATOM 1539 C C . THR A 1 202 ? 0.222 1.953 -10.330 1.00 78.06 202 THR A C 1
ATOM 1541 O O . THR A 1 202 ? 1.273 2.178 -10.927 1.00 78.06 202 THR A O 1
ATOM 1544 N N . SER A 1 203 ? -0.161 2.646 -9.257 1.00 81.50 203 SER A N 1
ATOM 1545 C CA . SER A 1 203 ? 0.630 3.698 -8.602 1.00 81.50 203 SER A CA 1
ATOM 1546 C C . SER A 1 203 ? 1.490 3.130 -7.460 1.00 81.50 203 SER A C 1
ATOM 1548 O O . SER A 1 203 ? 1.246 2.018 -6.986 1.00 81.50 203 SER A O 1
ATOM 1550 N N . GLU A 1 204 ? 2.510 3.872 -7.015 1.00 84.12 204 GLU A N 1
ATOM 1551 C CA . GLU A 1 204 ? 3.358 3.460 -5.886 1.00 84.12 204 GLU A CA 1
ATOM 1552 C C . GLU A 1 204 ? 2.585 3.505 -4.558 1.00 84.12 204 GLU A C 1
ATOM 1554 O O . GLU A 1 204 ? 1.788 4.409 -4.332 1.00 84.12 204 GLU A O 1
ATOM 1559 N N . ASP A 1 205 ? 2.841 2.567 -3.641 1.00 84.44 205 ASP A N 1
ATOM 1560 C CA . ASP A 1 205 ? 2.111 2.457 -2.361 1.00 84.44 205 ASP A CA 1
ATOM 1561 C C . ASP A 1 205 ? 2.159 3.755 -1.527 1.00 84.44 205 ASP A C 1
ATOM 1563 O O . ASP A 1 205 ? 1.167 4.159 -0.923 1.00 84.44 205 ASP A O 1
ATOM 1567 N N . SER A 1 206 ? 3.289 4.471 -1.562 1.00 87.56 206 SER A N 1
ATOM 1568 C CA . SER A 1 206 ? 3.424 5.791 -0.933 1.00 87.56 206 SER A CA 1
ATOM 1569 C C . SER A 1 206 ? 2.526 6.851 -1.566 1.00 87.56 206 SER A C 1
ATOM 1571 O O . SER A 1 206 ? 1.992 7.695 -0.848 1.00 87.56 206 SER A O 1
ATOM 1573 N N . ASP A 1 207 ? 2.341 6.800 -2.885 1.00 90.62 207 ASP A N 1
ATOM 1574 C CA . ASP A 1 207 ? 1.477 7.729 -3.609 1.00 90.62 207 ASP A CA 1
ATOM 1575 C C . ASP A 1 207 ? 0.001 7.418 -3.349 1.00 90.62 207 ASP A C 1
ATOM 1577 O O . ASP A 1 207 ? -0.781 8.346 -3.152 1.00 90.62 207 ASP A O 1
ATOM 1581 N N . LEU A 1 208 ? -0.378 6.134 -3.258 1.00 88.94 208 LEU A N 1
ATOM 1582 C CA . LEU A 1 208 ? -1.730 5.728 -2.854 1.00 88.94 208 LEU A CA 1
ATOM 1583 C C . LEU A 1 208 ? -2.081 6.283 -1.471 1.00 88.94 208 LEU A C 1
ATOM 1585 O O . LEU A 1 208 ? -3.126 6.909 -1.310 1.00 88.94 208 LEU A O 1
ATOM 1589 N N . VAL A 1 209 ? -1.202 6.068 -0.487 1.00 93.12 209 VAL A N 1
ATOM 1590 C CA . VAL A 1 209 ? -1.417 6.522 0.894 1.00 93.12 209 VAL A CA 1
ATOM 1591 C C . VAL A 1 209 ? -1.454 8.046 0.979 1.00 93.12 209 VAL A C 1
ATOM 1593 O O . VAL A 1 209 ? -2.264 8.600 1.715 1.00 93.12 209 VAL A O 1
ATOM 1596 N N . ALA A 1 210 ? -0.589 8.742 0.241 1.00 94.12 210 ALA A N 1
ATOM 1597 C CA . ALA A 1 210 ? -0.572 10.201 0.239 1.00 94.12 210 ALA A CA 1
ATOM 1598 C C . ALA A 1 210 ? -1.838 10.800 -0.397 1.00 94.12 210 ALA A C 1
ATOM 1600 O O . ALA A 1 210 ? -2.385 11.759 0.139 1.00 94.12 210 ALA A O 1
ATOM 1601 N N . VAL A 1 211 ? -2.323 10.227 -1.502 1.00 94.94 211 VAL A N 1
ATOM 1602 C CA . VAL A 1 211 ? -3.570 10.655 -2.158 1.00 94.94 211 VAL A CA 1
ATOM 1603 C C . VAL A 1 211 ? -4.782 10.422 -1.272 1.00 94.94 211 VAL A C 1
ATOM 1605 O O . VAL A 1 211 ? -5.623 11.310 -1.169 1.00 94.94 211 VAL A O 1
ATOM 1608 N N . GLU A 1 212 ? -4.843 9.271 -0.607 1.00 94.88 212 GLU A N 1
ATOM 1609 C CA . GLU A 1 212 ? -5.874 9.012 0.392 1.00 94.88 212 GLU A CA 1
ATOM 1610 C C . GLU A 1 212 ? -5.811 10.066 1.511 1.00 94.88 212 GLU A C 1
ATOM 1612 O O . GLU A 1 212 ? -6.733 10.857 1.689 1.00 94.88 212 GLU A O 1
ATOM 1617 N N . ASN A 1 213 ? -4.672 10.212 2.187 1.00 96.06 213 ASN A N 1
ATOM 1618 C CA . ASN A 1 213 ? -4.561 11.199 3.265 1.00 96.06 213 ASN A CA 1
ATOM 1619 C C . ASN A 1 213 ? -4.945 12.628 2.831 1.00 96.06 213 ASN A C 1
ATOM 1621 O O . ASN A 1 213 ? -5.490 13.376 3.641 1.00 96.06 213 ASN A O 1
ATOM 1625 N N . ASN A 1 214 ? -4.691 13.007 1.574 1.00 95.94 214 ASN A N 1
ATOM 1626 C CA . ASN A 1 214 ? -5.140 14.287 1.028 1.00 95.94 214 ASN A CA 1
ATOM 1627 C C . ASN A 1 214 ? -6.669 14.371 0.913 1.00 95.94 214 ASN A C 1
ATOM 1629 O O . ASN A 1 214 ? -7.236 15.396 1.282 1.00 95.94 214 ASN A O 1
ATOM 1633 N N . TYR A 1 215 ? -7.340 13.325 0.426 1.00 96.62 215 TYR A N 1
ATOM 1634 C CA . TYR A 1 215 ? -8.801 13.311 0.326 1.00 96.62 215 TYR A CA 1
ATOM 1635 C C . TYR A 1 215 ? -9.460 13.274 1.709 1.00 96.62 215 TYR A C 1
ATOM 1637 O O . TYR A 1 215 ? -10.336 14.088 1.997 1.00 96.62 215 TYR A O 1
ATOM 1645 N N . ALA A 1 216 ? -8.949 12.441 2.620 1.00 96.50 216 ALA A N 1
ATOM 1646 C CA . ALA A 1 216 ? -9.371 12.437 4.018 1.00 96.50 216 ALA A CA 1
ATOM 1647 C C . ALA A 1 216 ? -9.163 13.807 4.696 1.00 96.50 216 ALA A C 1
ATOM 1649 O O . ALA A 1 216 ? -9.947 14.209 5.555 1.00 96.50 216 ALA A O 1
ATOM 1650 N N . ALA A 1 217 ? -8.123 14.564 4.328 1.00 96.81 217 ALA A N 1
ATOM 1651 C CA . ALA A 1 217 ? -7.919 15.919 4.839 1.00 96.81 217 ALA A CA 1
ATOM 1652 C C . ALA A 1 217 ? -8.993 16.908 4.353 1.00 96.81 217 ALA A C 1
ATOM 1654 O O . ALA A 1 217 ? -9.396 17.770 5.134 1.00 96.81 217 ALA A O 1
ATOM 1655 N N . LEU A 1 218 ? -9.484 16.774 3.114 1.00 96.81 218 LEU A N 1
ATOM 1656 C CA . LEU A 1 218 ? -10.608 17.574 2.610 1.00 96.81 218 LEU A CA 1
ATOM 1657 C C . LEU A 1 218 ? -11.893 17.269 3.391 1.00 96.81 218 LEU A C 1
ATOM 1659 O O . LEU A 1 218 ? -12.565 18.190 3.850 1.00 96.81 218 LEU A O 1
ATOM 1663 N N . GLU A 1 219 ? -12.182 15.987 3.624 1.00 96.88 219 GLU A N 1
ATOM 1664 C CA . GLU A 1 219 ? -13.346 15.546 4.408 1.00 96.88 219 GLU A CA 1
ATOM 1665 C C . GLU A 1 219 ? -13.286 16.041 5.858 1.00 96.88 219 GLU A C 1
ATOM 1667 O O . GLU A 1 219 ? -14.271 16.556 6.386 1.00 96.88 219 GLU A O 1
ATOM 1672 N N . ASN A 1 220 ? -12.109 15.981 6.485 1.00 96.75 220 ASN A N 1
ATOM 1673 C CA . ASN A 1 220 ? -11.902 16.551 7.817 1.00 96.75 220 ASN A CA 1
ATOM 1674 C C . ASN A 1 220 ? -12.069 18.079 7.830 1.00 96.75 220 ASN A C 1
ATOM 1676 O O . ASN A 1 220 ? -12.561 18.633 8.812 1.00 96.75 220 ASN A O 1
ATOM 1680 N N . GLY A 1 221 ? -11.663 18.761 6.755 1.00 95.62 221 GLY A N 1
ATOM 1681 C CA . GLY A 1 221 ? -11.876 20.197 6.584 1.00 95.62 221 GLY A CA 1
ATOM 1682 C C . GLY A 1 221 ? -13.361 20.555 6.567 1.00 95.62 221 GLY A C 1
ATOM 1683 O O . GLY A 1 221 ? -13.777 21.439 7.312 1.00 95.62 221 GLY A O 1
ATOM 1684 N N . LEU A 1 222 ? -14.162 19.816 5.798 1.00 95.19 222 LEU A N 1
ATOM 1685 C CA . LEU A 1 222 ? -15.615 19.993 5.739 1.00 95.19 222 LEU A CA 1
ATOM 1686 C C . LEU A 1 222 ? -16.301 19.663 7.065 1.00 95.19 222 LEU A C 1
ATOM 1688 O O . LEU A 1 222 ? -17.151 20.427 7.515 1.00 95.19 222 LEU A O 1
ATOM 1692 N N . GLN A 1 223 ? -15.910 18.574 7.731 1.00 95.12 223 GLN A N 1
ATOM 1693 C CA . GLN A 1 223 ? -16.439 18.265 9.060 1.00 95.12 223 GLN A CA 1
ATOM 1694 C C . GLN A 1 223 ? -16.141 19.405 10.040 1.00 95.12 223 GLN A C 1
ATOM 1696 O O . GLN A 1 223 ? -17.016 19.828 10.789 1.00 95.12 223 GLN A O 1
ATOM 1701 N N . SER A 1 224 ? -14.923 19.953 9.993 1.00 95.25 224 SER A N 1
ATOM 1702 C CA . SER A 1 224 ? -14.557 21.092 10.828 1.00 95.25 224 SER A CA 1
ATOM 1703 C C . SER A 1 224 ? -15.363 22.345 10.488 1.00 95.25 224 SER A C 1
ATOM 1705 O O . SER A 1 224 ? -15.690 23.102 11.397 1.00 95.25 224 SER A O 1
ATOM 1707 N N . GLU A 1 225 ? -15.688 22.587 9.220 1.00 93.19 225 GLU A N 1
ATOM 1708 C CA . GLU A 1 225 ? -16.566 23.689 8.827 1.00 93.19 225 GLU A CA 1
ATOM 1709 C C . 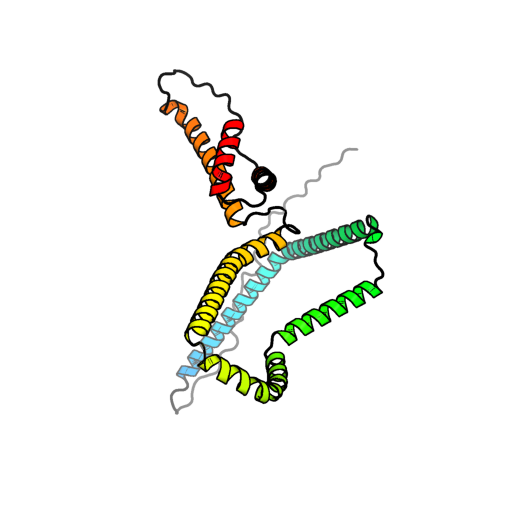GLU A 1 225 ? -17.963 23.517 9.430 1.00 93.19 225 GLU A C 1
ATOM 1711 O O . GLU A 1 225 ? -18.441 24.429 10.105 1.00 93.19 225 GLU A O 1
ATOM 1716 N N . ILE A 1 226 ? -18.561 22.330 9.281 1.00 93.25 226 ILE A N 1
ATOM 1717 C CA . ILE A 1 226 ? -19.882 21.988 9.828 1.00 93.25 226 ILE A CA 1
ATOM 1718 C C . ILE A 1 226 ? -19.914 22.155 11.348 1.00 93.25 226 ILE A C 1
ATOM 1720 O O . ILE A 1 226 ? -20.800 22.830 11.872 1.00 93.25 226 ILE A O 1
ATOM 1724 N N . ASP A 1 227 ? -18.917 21.616 12.052 1.00 93.62 227 ASP A N 1
ATOM 1725 C CA . ASP A 1 227 ? -18.813 21.697 13.514 1.00 93.62 227 ASP A CA 1
ATOM 1726 C C . ASP A 1 227 ? -18.696 23.149 14.015 1.00 93.62 227 ASP A C 1
ATOM 1728 O O . ASP A 1 227 ? -19.024 23.448 15.163 1.00 93.62 227 ASP A O 1
ATOM 1732 N N . ASN A 1 228 ? -18.233 24.064 13.158 1.00 94.44 228 ASN A N 1
ATOM 1733 C CA . ASN A 1 228 ? -18.062 25.479 13.470 1.00 94.44 228 ASN A CA 1
ATOM 1734 C C . ASN A 1 228 ? -19.112 26.385 12.802 1.00 94.44 228 ASN A C 1
ATOM 1736 O O . ASN A 1 228 ? -18.971 27.612 12.877 1.00 94.44 228 ASN A O 1
ATOM 1740 N N . ILE A 1 229 ? -20.172 25.845 12.181 1.00 94.12 229 ILE A N 1
ATOM 1741 C CA . ILE A 1 229 ? -21.209 26.653 11.510 1.00 94.12 229 ILE A CA 1
ATOM 1742 C C . ILE A 1 229 ? -21.815 27.684 12.466 1.00 94.12 229 ILE A C 1
ATOM 1744 O O . ILE A 1 229 ? -21.903 28.859 12.119 1.00 94.12 229 ILE A O 1
ATOM 1748 N N . GLU A 1 230 ? -22.134 27.298 13.701 1.00 92.38 230 GLU A N 1
ATOM 1749 C CA . GLU A 1 230 ? -22.776 28.203 14.667 1.00 92.38 230 GLU A CA 1
ATOM 1750 C C . GLU A 1 230 ? -21.880 29.382 15.074 1.00 92.38 230 GLU A C 1
ATOM 1752 O O . GLU A 1 230 ? -22.366 30.472 15.383 1.00 92.38 230 GLU A O 1
ATOM 1757 N N . SER A 1 231 ? -20.558 29.178 15.055 1.00 92.88 231 SER A N 1
ATOM 1758 C CA . SER A 1 231 ? -19.584 30.231 15.346 1.00 92.88 231 SER A CA 1
ATOM 1759 C C . SER A 1 231 ? -19.255 31.082 14.122 1.00 92.88 231 SER A C 1
ATOM 1761 O O . SER A 1 231 ? -18.950 32.264 14.272 1.00 92.88 231 SER A O 1
ATOM 1763 N N . THR A 1 232 ? -19.235 30.485 12.930 1.00 92.94 232 THR A N 1
ATOM 1764 C CA . THR A 1 232 ? -18.865 31.163 11.676 1.00 92.94 232 THR A CA 1
ATOM 1765 C C . THR A 1 232 ? -20.036 31.926 11.061 1.00 92.94 232 THR A C 1
ATOM 1767 O O . THR A 1 232 ? -19.815 32.935 10.395 1.00 92.94 232 THR A O 1
ATOM 1770 N N . HIS A 1 233 ? -21.271 31.507 11.345 1.00 90.94 233 HIS A N 1
ATOM 1771 C CA . HIS A 1 233 ? -22.505 32.117 10.853 1.00 90.94 233 HIS A CA 1
ATOM 1772 C C . HIS A 1 233 ? -23.446 32.520 12.004 1.00 90.94 233 HIS A C 1
ATOM 1774 O O . HIS A 1 233 ? -24.568 32.025 12.068 1.00 90.94 233 HIS A O 1
ATOM 1780 N N . PRO A 1 234 ? -23.028 33.426 12.911 1.00 92.25 234 PRO A N 1
ATOM 1781 C CA . PRO A 1 234 ? -23.824 33.805 14.076 1.00 92.25 234 PRO A CA 1
ATOM 1782 C C . PRO A 1 234 ? -25.067 34.629 13.698 1.00 92.25 234 PRO A C 1
ATOM 1784 O O . PRO A 1 234 ? -25.098 35.303 12.669 1.00 92.25 234 PRO A O 1
ATOM 1787 N N . GLY A 1 235 ? -26.059 34.664 14.594 1.00 90.81 235 GLY A N 1
ATOM 1788 C CA . GLY A 1 235 ? -27.248 35.523 14.465 1.00 90.81 235 GLY A CA 1
ATOM 1789 C C . GLY A 1 235 ? -28.560 34.788 14.186 1.00 90.81 235 GLY A C 1
ATOM 1790 O O . GLY A 1 235 ? -29.582 35.444 13.994 1.00 90.81 235 GLY A O 1
ATOM 1791 N N . TYR A 1 236 ? -28.540 33.456 14.195 1.00 91.38 236 TYR A N 1
ATOM 1792 C CA . TYR A 1 236 ? -29.732 32.613 14.132 1.00 91.38 236 TYR A CA 1
ATOM 1793 C C . TYR A 1 236 ? -30.044 32.025 15.512 1.00 91.38 236 TYR A C 1
ATOM 1795 O O . TYR A 1 236 ? -29.133 31.633 16.241 1.00 91.38 236 TYR A O 1
ATOM 1803 N N . ASP A 1 237 ? -31.331 31.953 15.857 1.00 90.25 237 ASP A N 1
ATOM 1804 C CA . ASP A 1 237 ? -31.797 31.381 17.129 1.00 90.25 237 ASP A CA 1
ATOM 1805 C C . ASP A 1 237 ? -31.826 29.838 17.110 1.00 90.25 237 ASP A C 1
ATOM 1807 O O . ASP A 1 237 ? -31.779 29.203 18.162 1.00 90.25 237 ASP A O 1
ATOM 1811 N N . GLU A 1 238 ? -31.897 29.225 15.921 1.00 91.56 238 GLU A N 1
ATOM 1812 C CA . GLU A 1 238 ? -31.915 27.771 15.721 1.00 91.56 238 GLU A CA 1
ATOM 1813 C C . GLU A 1 238 ? -31.167 27.393 14.432 1.00 91.56 238 GLU A C 1
ATOM 1815 O O . GLU A 1 238 ? -31.399 27.988 13.376 1.00 91.56 238 GLU A O 1
ATOM 1820 N N . TYR A 1 239 ? -30.311 26.368 14.508 1.00 90.25 239 TYR A N 1
ATOM 1821 C CA . TYR A 1 239 ? -29.641 25.758 13.357 1.00 90.25 239 TYR A CA 1
ATOM 1822 C C . TYR A 1 239 ? -30.259 24.392 13.069 1.00 90.25 239 TYR A C 1
ATOM 1824 O O . TYR A 1 239 ? -30.378 23.544 13.954 1.00 90.25 239 TYR A O 1
ATOM 1832 N N . ARG A 1 240 ? -30.660 24.171 11.815 1.00 91.94 240 ARG A N 1
ATOM 1833 C CA . ARG A 1 240 ? -31.219 22.899 11.350 1.00 91.94 240 ARG A CA 1
ATOM 1834 C C . ARG A 1 240 ? -30.314 22.323 10.277 1.00 91.94 240 ARG A C 1
ATOM 1836 O O . ARG A 1 240 ? -30.148 22.931 9.225 1.00 91.94 240 ARG A O 1
ATOM 1843 N N . TYR A 1 241 ? -29.773 21.147 10.555 1.00 88.56 241 TYR A N 1
ATOM 1844 C CA . TYR A 1 241 ? -28.839 20.457 9.681 1.00 88.56 241 TYR A CA 1
ATOM 1845 C C . TYR A 1 241 ? -29.537 19.285 8.985 1.00 88.56 241 TYR A C 1
ATOM 1847 O O . TYR A 1 241 ? -30.234 18.506 9.637 1.00 88.56 241 TYR A O 1
ATOM 1855 N N . ASP A 1 242 ? -29.341 19.166 7.675 1.00 88.00 242 ASP A N 1
ATOM 1856 C CA . ASP A 1 242 ? -29.659 17.970 6.892 1.00 88.00 242 ASP A CA 1
ATOM 1857 C C . ASP A 1 242 ? -28.334 17.462 6.320 1.00 88.00 242 ASP A C 1
ATOM 1859 O O . ASP A 1 242 ? -27.833 17.995 5.332 1.00 88.00 242 ASP A O 1
ATOM 1863 N N . LEU A 1 243 ? -27.691 16.551 7.052 1.00 88.25 243 LEU A N 1
ATOM 1864 C CA . LEU A 1 243 ? -26.334 16.086 6.767 1.00 88.25 243 LEU A CA 1
ATOM 1865 C C . LEU A 1 243 ? -26.374 14.617 6.386 1.00 88.25 243 LEU A C 1
ATOM 1867 O O . LEU A 1 243 ? -26.953 13.799 7.106 1.00 88.25 243 LEU A O 1
ATOM 1871 N N . ASP A 1 244 ? -25.698 14.293 5.292 1.00 87.62 244 ASP A N 1
ATOM 1872 C CA . ASP A 1 244 ? -25.362 12.917 4.953 1.00 87.62 244 ASP A CA 1
ATOM 1873 C C . ASP A 1 244 ? -24.022 12.516 5.600 1.00 87.62 244 ASP A C 1
ATOM 1875 O O . ASP A 1 244 ? -23.309 13.340 6.182 1.00 87.62 244 ASP A O 1
ATOM 1879 N N . SER A 1 245 ? -23.673 11.233 5.535 1.00 88.00 245 SER A N 1
ATOM 1880 C CA . SER A 1 245 ? -22.409 10.737 6.074 1.00 88.00 245 SER A CA 1
ATOM 1881 C C . SER A 1 245 ? -21.214 11.284 5.294 1.00 88.00 245 SER A C 1
ATOM 1883 O O . SER A 1 245 ? -21.122 11.085 4.083 1.00 88.00 245 SER A O 1
ATOM 1885 N N . ILE A 1 246 ? -20.268 11.892 6.012 1.00 91.81 246 ILE A N 1
ATOM 1886 C CA . ILE A 1 246 ? -18.979 12.314 5.464 1.00 91.81 246 ILE A CA 1
ATOM 1887 C C . ILE A 1 246 ? -17.983 11.166 5.616 1.00 91.81 246 ILE A C 1
ATOM 1889 O O . ILE A 1 246 ? -17.697 10.699 6.720 1.00 91.81 246 ILE A O 1
ATOM 1893 N N . GLY A 1 247 ? -17.473 10.700 4.487 1.00 92.25 247 GLY A N 1
ATOM 1894 C CA . GLY A 1 247 ? -16.447 9.681 4.379 1.00 92.25 247 GLY A CA 1
ATOM 1895 C C . GLY A 1 247 ? -16.470 9.017 3.008 1.00 92.25 247 GLY A C 1
ATOM 1896 O O . GLY A 1 247 ? -17.513 8.891 2.362 1.00 92.25 247 GLY A O 1
ATOM 1897 N N . HIS A 1 248 ? -15.315 8.523 2.589 1.00 93.94 248 HIS A N 1
ATOM 1898 C CA . HIS A 1 248 ? -15.165 7.786 1.343 1.00 93.94 248 HIS A CA 1
ATOM 1899 C C . HIS A 1 248 ? -14.589 6.386 1.582 1.00 93.94 248 HIS A C 1
ATOM 1901 O O . HIS A 1 248 ? -14.082 6.054 2.655 1.00 93.94 248 HIS A O 1
ATOM 1907 N N . ASN A 1 249 ? -14.676 5.533 0.559 1.00 93.19 249 ASN A N 1
ATOM 1908 C CA . ASN A 1 249 ? -14.033 4.225 0.558 1.00 93.19 249 ASN A CA 1
ATOM 1909 C C . ASN A 1 249 ? -12.651 4.328 -0.118 1.00 93.19 249 ASN A C 1
ATOM 1911 O O . ASN A 1 249 ? -12.595 4.561 -1.333 1.00 93.19 249 ASN A O 1
ATOM 1915 N N . PRO A 1 250 ? -11.538 4.078 0.602 1.00 91.25 250 PRO A N 1
ATOM 1916 C CA . PRO A 1 250 ? -10.192 4.237 0.047 1.00 91.25 250 PRO A CA 1
ATOM 1917 C C . PRO A 1 250 ? -9.933 3.360 -1.184 1.00 91.25 250 PRO A C 1
ATOM 1919 O O . PRO A 1 250 ? -9.182 3.730 -2.086 1.00 91.25 250 PRO A O 1
ATOM 1922 N N . HIS A 1 251 ? -10.571 2.188 -1.260 1.00 89.94 251 HIS A N 1
ATOM 1923 C CA . HIS A 1 251 ? -10.417 1.283 -2.398 1.00 89.94 251 HIS A CA 1
ATOM 1924 C C . HIS A 1 251 ? -11.178 1.753 -3.635 1.00 89.94 251 HIS A C 1
ATOM 1926 O O . HIS A 1 251 ? -10.715 1.525 -4.752 1.00 89.94 251 HIS A O 1
ATOM 1932 N N . GLU A 1 252 ? -12.325 2.407 -3.461 1.00 91.62 252 GLU A N 1
ATOM 1933 C CA . GLU A 1 252 ? -13.096 2.963 -4.575 1.00 91.62 252 GLU A CA 1
ATOM 1934 C C . GLU A 1 252 ? -12.381 4.178 -5.159 1.00 91.62 252 GLU A C 1
ATOM 1936 O O . GLU A 1 252 ? -12.187 4.233 -6.374 1.00 91.62 252 GLU A O 1
ATOM 1941 N N . LEU A 1 253 ? -11.881 5.071 -4.297 1.00 92.56 253 LEU A N 1
ATOM 1942 C CA . LEU A 1 253 ? -11.060 6.209 -4.706 1.00 92.56 253 LEU A CA 1
ATOM 1943 C C . LEU A 1 253 ? -9.811 5.744 -5.472 1.00 92.56 253 LEU A C 1
ATOM 1945 O O . LEU A 1 253 ? -9.558 6.191 -6.592 1.00 92.56 253 LEU A O 1
ATOM 1949 N N . ALA A 1 254 ? -9.066 4.781 -4.918 1.00 90.56 254 ALA A N 1
ATOM 1950 C CA . ALA A 1 254 ? -7.874 4.237 -5.565 1.00 90.56 254 ALA A CA 1
ATOM 1951 C C . ALA A 1 254 ? -8.188 3.534 -6.897 1.00 90.56 254 ALA A C 1
ATOM 1953 O O . ALA A 1 254 ? -7.451 3.697 -7.871 1.00 90.56 254 ALA A O 1
ATOM 1954 N N . SER A 1 255 ? -9.287 2.773 -6.968 1.00 90.00 255 SER A N 1
ATOM 1955 C CA . SER A 1 255 ? -9.713 2.087 -8.197 1.00 90.00 255 SER A CA 1
ATOM 1956 C C . SER A 1 255 ? -10.120 3.078 -9.286 1.00 90.00 255 SER A C 1
ATOM 1958 O O . SER A 1 255 ? -9.742 2.905 -10.444 1.00 90.00 255 SER A O 1
ATOM 1960 N N . TYR A 1 256 ? -10.849 4.133 -8.919 1.00 92.00 256 TYR A N 1
ATOM 1961 C CA . TYR A 1 256 ? -11.259 5.192 -9.836 1.00 92.00 256 TYR A CA 1
ATOM 1962 C C . TYR A 1 256 ? -10.050 5.928 -10.423 1.00 92.00 256 TYR A C 1
ATOM 1964 O O . TYR A 1 256 ? -9.905 6.016 -11.644 1.00 92.00 256 TYR A O 1
ATOM 1972 N N . LEU A 1 257 ? -9.140 6.394 -9.564 1.00 91.31 257 LEU A N 1
ATOM 1973 C CA . LEU A 1 257 ? -7.943 7.116 -9.997 1.00 91.31 257 LEU A CA 1
ATOM 1974 C C . LEU A 1 257 ? -7.011 6.225 -10.821 1.00 91.31 257 LEU A C 1
ATOM 1976 O O . LEU A 1 257 ? -6.432 6.680 -11.805 1.00 91.31 257 LEU A O 1
ATOM 1980 N N . THR A 1 258 ? -6.926 4.939 -10.479 1.00 88.88 258 THR A N 1
ATOM 1981 C CA . THR A 1 258 ? -6.206 3.939 -11.277 1.00 88.88 258 THR A CA 1
ATOM 1982 C C . THR A 1 258 ? -6.830 3.779 -12.664 1.00 88.88 258 THR A C 1
ATOM 1984 O O . THR A 1 258 ? -6.113 3.738 -13.660 1.00 88.88 258 THR A O 1
ATOM 1987 N N . ALA A 1 259 ? -8.159 3.722 -12.771 1.00 89.38 259 ALA A N 1
ATOM 1988 C CA . ALA A 1 259 ? -8.830 3.607 -14.064 1.00 89.38 259 ALA A CA 1
ATOM 1989 C C . ALA A 1 259 ? -8.649 4.863 -14.935 1.00 89.38 259 ALA A C 1
ATOM 1991 O O . ALA A 1 259 ? -8.494 4.746 -16.150 1.00 89.38 259 ALA A O 1
ATOM 1992 N N . LEU A 1 260 ? -8.653 6.048 -14.319 1.00 89.94 260 LEU A N 1
ATOM 1993 C CA . LEU A 1 260 ? -8.560 7.327 -15.019 1.00 89.94 260 LEU A CA 1
ATOM 1994 C C . LEU A 1 260 ? -7.126 7.682 -15.433 1.00 89.94 260 LEU A C 1
ATOM 1996 O O . LEU A 1 260 ? -6.881 8.049 -16.580 1.00 89.94 260 LEU A O 1
ATOM 2000 N N . LEU A 1 261 ? -6.185 7.597 -14.492 1.00 87.56 261 LEU A N 1
ATOM 2001 C CA . LEU A 1 261 ? -4.815 8.093 -14.649 1.00 87.56 261 LEU A CA 1
ATOM 2002 C C . LEU A 1 261 ? -3.807 6.974 -14.919 1.00 87.56 261 LEU A C 1
ATOM 2004 O O . LEU A 1 261 ? -2.658 7.256 -15.248 1.00 87.56 261 LEU A O 1
ATOM 2008 N N . GLN A 1 262 ? -4.225 5.709 -14.809 1.00 83.88 262 GLN A N 1
ATOM 2009 C CA . GLN A 1 262 ? -3.339 4.547 -14.774 1.00 83.88 262 GLN A CA 1
ATOM 2010 C C . GLN A 1 262 ? -2.386 4.655 -13.579 1.00 83.88 262 GLN A C 1
ATOM 2012 O O . GLN A 1 262 ? -2.705 4.179 -12.497 1.00 83.88 262 GLN A O 1
ATOM 2017 N N . SER A 1 263 ? -1.249 5.326 -13.718 1.00 84.69 263 SER A N 1
ATOM 2018 C CA . SER A 1 263 ? -0.353 5.656 -12.605 1.00 84.69 263 SER A CA 1
ATOM 2019 C C . SER A 1 263 ? -0.491 7.129 -12.235 1.00 84.69 263 SER A C 1
ATOM 2021 O O . SER A 1 263 ? -0.429 7.989 -13.113 1.00 84.69 263 SER A O 1
ATOM 2023 N N . TYR A 1 264 ? -0.605 7.427 -10.947 1.00 86.50 264 TYR A N 1
ATOM 2024 C CA . TYR A 1 264 ? -0.804 8.776 -10.432 1.00 86.50 264 TYR A CA 1
ATOM 2025 C C . TYR A 1 264 ? 0.082 9.054 -9.217 1.00 86.50 264 TYR A C 1
ATOM 2027 O O . TYR A 1 264 ? 0.310 8.183 -8.383 1.00 86.50 264 TYR A O 1
ATOM 2035 N N . THR A 1 265 ? 0.529 10.302 -9.114 1.00 92.19 265 THR A N 1
ATOM 2036 C CA . THR A 1 265 ? 1.150 10.890 -7.922 1.00 92.19 265 THR A CA 1
ATOM 2037 C C . THR A 1 265 ? 0.161 11.831 -7.222 1.00 92.19 265 THR A C 1
ATOM 2039 O O . THR A 1 265 ? -0.806 12.276 -7.863 1.00 92.19 265 THR A O 1
ATOM 2042 N N . PRO A 1 266 ? 0.412 12.235 -5.961 1.00 90.88 266 PRO A N 1
ATOM 2043 C CA . PRO A 1 266 ? -0.434 13.193 -5.247 1.00 90.88 266 PRO A CA 1
ATOM 2044 C C . PRO A 1 266 ? -0.701 14.483 -6.023 1.00 90.88 266 PRO A C 1
ATOM 2046 O O . PRO A 1 266 ? -1.824 14.972 -6.056 1.00 90.88 266 PRO A O 1
ATOM 2049 N N . GLN A 1 267 ? 0.310 15.002 -6.720 1.00 92.06 267 GLN A N 1
ATOM 2050 C CA . GLN A 1 267 ? 0.191 16.242 -7.486 1.00 92.06 267 GLN A CA 1
ATOM 2051 C C . GLN A 1 267 ? -0.691 16.064 -8.724 1.00 92.06 267 GLN A C 1
ATOM 2053 O O . GLN A 1 267 ? -1.453 16.961 -9.067 1.00 92.06 267 GLN A O 1
ATOM 2058 N N . SER A 1 268 ? -0.597 14.911 -9.394 1.00 90.50 268 SER A N 1
ATOM 2059 C CA . SER A 1 268 ? -1.412 14.625 -10.581 1.00 90.50 268 SER A CA 1
ATOM 2060 C C . SER A 1 268 ? -2.879 14.351 -10.244 1.00 90.50 268 SER A C 1
ATOM 2062 O O . SER A 1 268 ? -3.754 14.681 -11.038 1.00 90.50 268 SER A O 1
ATOM 2064 N N . ALA A 1 269 ? -3.145 13.774 -9.067 1.00 93.31 269 ALA A N 1
ATOM 2065 C CA . ALA A 1 269 ? -4.492 13.442 -8.621 1.00 93.31 269 ALA A CA 1
ATOM 2066 C C . ALA A 1 269 ? -5.221 14.637 -7.988 1.00 93.31 269 ALA A C 1
ATOM 2068 O O . ALA A 1 269 ? -6.445 14.640 -7.974 1.00 93.31 269 ALA A O 1
ATOM 2069 N N . GLN A 1 270 ? -4.505 15.659 -7.503 1.00 93.69 270 GLN A N 1
ATOM 2070 C CA . GLN A 1 270 ? -5.073 16.764 -6.719 1.00 93.69 270 GLN A CA 1
ATOM 2071 C C . GLN A 1 270 ? -6.283 17.445 -7.375 1.00 93.69 270 GLN A C 1
ATOM 2073 O O . GLN A 1 270 ? -7.323 17.589 -6.739 1.00 93.69 270 GLN A O 1
ATOM 2078 N N . ALA A 1 271 ? -6.173 17.823 -8.651 1.00 95.31 271 ALA A N 1
ATOM 2079 C CA . ALA A 1 271 ? -7.272 18.479 -9.363 1.00 95.31 271 ALA A CA 1
ATOM 2080 C C . ALA A 1 271 ? -8.512 17.576 -9.467 1.00 95.31 271 ALA A C 1
ATOM 2082 O O . ALA A 1 271 ? -9.645 18.049 -9.432 1.00 95.31 271 ALA A O 1
ATOM 2083 N N . GLU A 1 272 ? -8.295 16.267 -9.580 1.00 95.44 272 GLU A N 1
ATOM 2084 C CA . GLU A 1 272 ? -9.374 15.292 -9.645 1.00 95.44 272 GLU A CA 1
ATOM 2085 C C . GLU A 1 272 ? -9.989 15.032 -8.264 1.00 95.44 272 GLU A C 1
ATOM 2087 O O . GLU A 1 272 ? -11.205 14.909 -8.168 1.00 95.44 272 GLU A O 1
ATOM 2092 N N . LEU A 1 273 ? -9.187 15.024 -7.193 1.00 96.25 273 LEU A N 1
ATOM 2093 C CA . LEU A 1 273 ? -9.682 14.946 -5.815 1.00 96.25 273 LEU A CA 1
ATOM 2094 C C . LEU A 1 273 ? -10.634 16.104 -5.501 1.00 96.25 273 LEU A C 1
ATOM 2096 O O . LEU A 1 273 ? -11.742 15.871 -5.031 1.00 96.25 273 LEU A O 1
ATOM 2100 N N . GLU A 1 274 ? -10.245 17.339 -5.822 1.00 96.00 274 GLU A N 1
ATOM 2101 C CA . GLU A 1 274 ? -11.089 18.529 -5.627 1.00 96.00 274 GLU A CA 1
ATOM 2102 C C . GLU A 1 274 ? -12.390 18.444 -6.441 1.00 96.00 274 GLU A C 1
ATOM 2104 O O . GLU A 1 274 ? -13.477 18.792 -5.967 1.00 96.00 274 GLU A O 1
ATOM 2109 N N . ARG A 1 275 ? -12.297 17.922 -7.668 1.00 96.19 275 ARG A N 1
ATOM 2110 C CA . ARG A 1 275 ? -13.458 17.722 -8.535 1.00 96.19 275 ARG A CA 1
ATOM 2111 C C . ARG A 1 275 ? -14.429 16.682 -7.973 1.00 96.19 275 ARG A C 1
ATOM 2113 O O . ARG A 1 275 ? -15.629 16.911 -8.024 1.00 96.19 275 ARG A O 1
ATOM 2120 N N . ILE A 1 276 ? -13.946 15.546 -7.469 1.00 95.19 276 ILE A N 1
ATOM 2121 C CA . ILE A 1 276 ? -14.812 14.519 -6.861 1.00 95.19 276 ILE A CA 1
ATOM 2122 C C . ILE A 1 276 ? -15.427 15.046 -5.571 1.00 95.19 276 ILE A C 1
ATOM 2124 O O . ILE A 1 276 ? -16.632 14.911 -5.385 1.00 95.19 276 ILE A O 1
ATOM 2128 N N . PHE A 1 277 ? -14.622 15.701 -4.736 1.00 95.69 277 PHE A N 1
ATOM 2129 C CA . PHE A 1 277 ? -15.065 16.247 -3.461 1.00 95.69 277 PHE A CA 1
ATOM 2130 C C . PHE A 1 277 ? -16.256 17.198 -3.633 1.00 95.69 277 PHE A C 1
ATOM 2132 O O . PHE A 1 277 ? -17.279 17.008 -2.991 1.00 95.69 277 PHE A O 1
ATOM 2139 N N . SER A 1 278 ? -16.165 18.131 -4.586 1.00 94.44 278 SER A N 1
ATOM 2140 C CA . SER A 1 278 ? -17.249 19.079 -4.912 1.00 94.44 278 SER A CA 1
ATOM 2141 C C . SER A 1 278 ? -18.478 18.468 -5.597 1.00 94.44 278 SER A C 1
ATOM 2143 O O . SER A 1 278 ? -19.501 19.133 -5.738 1.00 94.44 278 SER A O 1
ATOM 2145 N N . MET A 1 279 ? -18.385 17.235 -6.100 1.00 93.31 279 MET A N 1
ATOM 2146 C CA . MET A 1 279 ? -19.557 16.499 -6.587 1.00 93.31 279 MET A CA 1
ATOM 2147 C C . MET A 1 279 ? -20.207 15.664 -5.483 1.00 93.31 279 MET A C 1
ATOM 2149 O O . MET A 1 279 ? -21.381 15.321 -5.607 1.00 93.31 279 MET A O 1
ATOM 2153 N N . GLN A 1 280 ? -19.430 15.269 -4.474 1.00 91.12 280 GLN A N 1
ATOM 2154 C CA . GLN A 1 280 ? -19.872 14.411 -3.382 1.00 91.12 280 GLN A CA 1
ATOM 2155 C C . GLN A 1 280 ? -20.517 15.214 -2.243 1.00 91.12 280 GLN A C 1
ATOM 2157 O O . GLN A 1 280 ? -21.483 14.724 -1.660 1.00 91.12 280 GLN A O 1
ATOM 2162 N N . TYR A 1 281 ? -20.012 16.420 -1.965 1.00 91.94 281 TYR A N 1
ATOM 2163 C CA . TYR A 1 281 ? -20.491 17.346 -0.932 1.00 91.94 281 TYR A CA 1
ATOM 2164 C C . TYR A 1 281 ? -20.753 18.730 -1.532 1.00 91.94 281 TYR A C 1
ATOM 2166 O O . TYR A 1 281 ? -21.769 19.348 -1.142 1.00 91.94 281 TYR A O 1
#

Foldseek 3Di:
DDDDDDDDDDPDDPDDDPPPDDPPPVPPDDDDDDDDDDDDDDVVVVVVVVVVVVVVVVVVVVVVVVVVVVVVVCVVVVVVVVVVVVVVVVVVVVVVVVVCVVCVVVVDDPVVVVVVVVVVVVVVVVVVVVPDDPVVVVVVVVVVVVPPVVVVVVVVVCVPCVVVVVVVVVVVVVVVVVVVVVVVVVVVVVLQVVQPPDDLFQEDPVQLVLLVVVLVVVLVVVVVCVVCVCVVPDDDPDDDDDDDDRDDDSSVVRNVCCVVVVYDGNVRCVVVSVVVSVVVD

Sequence (281 aa):
LRFEEQEKPIPGGKKGNPLSRPAQEAGIFVHNKIHSVEKDNSGVEGAHKSEELAERGAKYGARKLKQGYRSHKLKPYREAAKAEKAAFKANVNFQYHKTLHDNPQLTSNPLSRFMQKQQIKRQYAKAAKKGGAKAAAEATRKTAKKTAEETRKAAAFAARHPAGILIAVAALLLFIMISAGLSSCGAMFSGLTNGVLGTSYTSEDSDLVAVENNYAALENGLQSEIDNIESTHPGYDEYRYDLDSIGHNPHELASYLTALLQSYTPQSAQAELERIFSMQY

pLDDT: mean 72.0, std 19.37, range [34.88, 96.88]

Radius of gyration: 40.28 Å; chains: 1; bounding box: 93×71×98 Å

Secondary structure (DSSP, 8-state):
------PPPP-------TT-S---SS--S----------SS-HHHHHHHHHHHHHHHHHHHHHHHHHHHHHHHTHHHHHHHHHHHHHHHHHHHHHHHHHHHH-GGG---HHHHHHHHHHHHHHHHHHHHHTSSSHHHHHHHHHTTTSTTTHHHHHHHHHH-HHHHHHHHHHHHHHHHHHHHHHHHHHHHHHHHHHTTT-S--S-HHHHHHHHHHHHHHHHHHHHHHHTHHHHS---S------PPP---HHHHHHHHHHHHSS--HHHHHHHHHHHHHHH-